Protein AF-A0A9D8PRF0-F1 (afdb_monomer)

Structure (mmCIF, N/CA/C/O backbone):
data_AF-A0A9D8PRF0-F1
#
_entry.id   AF-A0A9D8PRF0-F1
#
loop_
_atom_site.group_PDB
_atom_site.id
_atom_site.type_symbol
_atom_site.label_atom_id
_atom_site.label_alt_id
_atom_site.label_comp_id
_atom_site.label_asym_id
_atom_site.label_entity_id
_atom_site.label_seq_id
_atom_site.pdbx_PDB_ins_code
_atom_site.Cartn_x
_atom_site.Cartn_y
_atom_site.Cartn_z
_atom_site.occupancy
_atom_site.B_iso_or_equiv
_atom_site.auth_seq_id
_atom_site.auth_comp_id
_atom_site.auth_asym_id
_atom_site.auth_atom_id
_atom_site.pdbx_PDB_model_num
ATOM 1 N N . MET A 1 1 ? -24.324 3.625 -0.211 1.00 58.81 1 MET A N 1
ATOM 2 C CA . MET A 1 1 ? -23.043 3.186 0.397 1.00 58.81 1 MET A CA 1
ATOM 3 C C . MET A 1 1 ? -21.913 3.134 -0.635 1.00 58.81 1 MET A C 1
ATOM 5 O O . MET A 1 1 ? -20.938 3.852 -0.462 1.00 58.81 1 MET A O 1
ATOM 9 N N . TYR A 1 2 ? -22.073 2.400 -1.743 1.00 63.72 2 TYR A N 1
ATOM 10 C CA . TYR A 1 2 ? -21.040 2.206 -2.779 1.00 63.72 2 TYR A CA 1
ATOM 11 C C . TYR A 1 2 ? -20.473 3.488 -3.422 1.00 63.72 2 TYR A C 1
ATOM 13 O O . TYR A 1 2 ? -19.266 3.591 -3.602 1.00 63.72 2 TYR A O 1
ATOM 21 N N . LEU A 1 3 ? -21.301 4.510 -3.671 1.00 70.25 3 LEU A N 1
ATOM 22 C CA . LEU A 1 3 ? -20.860 5.793 -4.249 1.00 70.25 3 LEU A CA 1
ATOM 23 C C . LEU A 1 3 ? -19.836 6.560 -3.394 1.00 70.25 3 LEU A C 1
ATOM 25 O O . LEU A 1 3 ? -18.996 7.267 -3.942 1.00 70.25 3 LEU A O 1
ATOM 29 N N . LYS A 1 4 ? -19.894 6.446 -2.058 1.00 69.69 4 LYS A N 1
ATOM 30 C CA . LYS A 1 4 ? -18.910 7.101 -1.177 1.00 69.69 4 LYS A CA 1
ATOM 31 C C . LYS A 1 4 ? -17.570 6.381 -1.229 1.00 69.69 4 LYS A C 1
ATOM 33 O O . LYS A 1 4 ? -16.545 7.036 -1.328 1.00 69.69 4 LYS A O 1
ATOM 38 N N . VAL A 1 5 ? -17.608 5.051 -1.208 1.00 66.81 5 VAL A N 1
ATOM 39 C CA . VAL A 1 5 ? -16.416 4.206 -1.293 1.00 66.81 5 VAL A CA 1
ATOM 40 C C . VAL A 1 5 ? -15.714 4.439 -2.633 1.00 66.81 5 VAL A C 1
ATOM 42 O O . VAL A 1 5 ? -14.536 4.774 -2.655 1.00 66.81 5 VAL A O 1
ATOM 45 N N . PHE A 1 6 ? -16.461 4.426 -3.742 1.00 77.38 6 PHE A N 1
ATOM 46 C CA . PHE A 1 6 ? -15.923 4.663 -5.085 1.00 77.38 6 PHE A CA 1
ATOM 47 C C . PHE A 1 6 ? -15.131 5.976 -5.214 1.00 77.38 6 PHE A C 1
ATOM 49 O O . PHE A 1 6 ? -14.064 5.990 -5.822 1.00 77.38 6 PHE A O 1
ATOM 56 N N . LYS A 1 7 ? -15.589 7.068 -4.584 1.00 82.00 7 LYS A N 1
ATOM 57 C CA . LYS A 1 7 ? -14.879 8.361 -4.604 1.00 82.00 7 LYS A CA 1
ATOM 58 C C . LYS A 1 7 ? -13.468 8.290 -4.012 1.00 82.00 7 LYS A C 1
ATOM 60 O O . LYS A 1 7 ? -12.598 9.021 -4.473 1.00 82.00 7 LYS A O 1
ATOM 65 N N . TYR A 1 8 ? -13.229 7.425 -3.027 1.00 78.25 8 TYR A N 1
ATOM 66 C CA . TYR A 1 8 ? -11.904 7.262 -2.421 1.00 78.25 8 TYR A CA 1
ATOM 67 C C . TYR A 1 8 ? -10.949 6.428 -3.284 1.00 78.25 8 TYR A C 1
ATOM 69 O O . TYR A 1 8 ? -9.736 6.591 -3.169 1.00 78.25 8 TYR A O 1
ATOM 77 N N . HIS A 1 9 ? -11.486 5.589 -4.174 1.00 79.38 9 HIS A N 1
ATOM 78 C CA . HIS A 1 9 ? -10.707 4.724 -5.065 1.00 79.38 9 HIS A CA 1
ATOM 79 C C . HIS A 1 9 ? -10.525 5.289 -6.473 1.00 79.38 9 HIS A C 1
ATOM 81 O O . HIS A 1 9 ? -9.603 4.876 -7.169 1.00 79.38 9 HIS A O 1
ATOM 87 N N . LEU A 1 10 ? -11.360 6.240 -6.898 1.00 85.38 10 LEU A N 1
ATOM 88 C CA . LEU A 1 10 ? -11.237 6.885 -8.207 1.00 85.38 10 LEU A CA 1
ATOM 89 C C . LEU A 1 10 ? -9.810 7.403 -8.495 1.00 85.38 10 LEU A C 1
ATOM 91 O O . LEU A 1 10 ? -9.300 7.127 -9.576 1.00 85.38 10 LEU A O 1
ATOM 95 N N . PRO A 1 11 ? -9.113 8.066 -7.556 1.00 83.88 11 PRO A N 1
ATOM 96 C CA . PRO A 1 11 ? -7.737 8.507 -7.781 1.00 83.88 11 PRO A CA 1
ATOM 97 C C . PRO A 1 11 ? -6.757 7.347 -7.984 1.00 83.88 11 PRO A C 1
ATOM 99 O O . PRO A 1 11 ? -5.899 7.423 -8.855 1.00 83.88 11 PRO A O 1
ATOM 102 N N . ALA A 1 12 ? -6.916 6.251 -7.234 1.00 83.56 12 ALA A N 1
ATOM 103 C CA . ALA A 1 12 ? -6.113 5.043 -7.415 1.00 83.56 12 ALA A CA 1
ATOM 104 C C . ALA A 1 12 ? -6.321 4.434 -8.808 1.00 83.56 12 ALA A C 1
ATOM 106 O O . ALA A 1 12 ? -5.355 4.066 -9.466 1.00 83.56 12 ALA A O 1
ATOM 107 N N . LEU A 1 13 ? -7.568 4.390 -9.285 1.00 86.00 13 LEU A N 1
ATOM 108 C CA . LEU A 1 13 ? -7.891 3.936 -10.639 1.00 86.00 13 LEU A CA 1
ATOM 109 C C . LEU A 1 13 ? -7.289 4.851 -11.713 1.00 86.00 13 LEU A C 1
ATOM 111 O O . LEU A 1 13 ? -6.807 4.357 -12.727 1.00 86.00 13 LEU A O 1
ATOM 115 N N . ILE A 1 14 ? -7.280 6.168 -11.484 1.00 89.50 14 ILE A N 1
ATOM 116 C CA . ILE A 1 14 ? -6.639 7.135 -12.386 1.00 89.50 14 ILE A CA 1
ATOM 117 C C . ILE A 1 14 ? -5.127 6.901 -12.433 1.00 89.50 14 ILE A C 1
ATOM 119 O O . ILE A 1 14 ? -4.575 6.800 -13.524 1.00 89.50 14 ILE A O 1
ATOM 123 N N . ILE A 1 15 ? -4.463 6.767 -11.279 1.00 87.19 15 ILE A N 1
ATOM 124 C CA . ILE A 1 15 ? -3.023 6.470 -11.203 1.00 87.19 15 ILE A CA 1
ATOM 125 C C . ILE A 1 15 ? -2.721 5.169 -11.944 1.00 87.19 15 ILE A C 1
ATOM 127 O O . ILE A 1 15 ? -1.834 5.139 -12.792 1.00 87.19 15 ILE A O 1
ATOM 131 N N . LEU A 1 16 ? -3.497 4.118 -11.680 1.00 85.56 16 LEU A N 1
ATOM 132 C CA . LEU A 1 16 ? -3.340 2.823 -12.329 1.00 85.56 16 LEU A CA 1
ATOM 133 C C . LEU A 1 16 ? -3.499 2.931 -13.855 1.00 85.56 16 LEU A C 1
ATOM 135 O O . LEU A 1 16 ? -2.696 2.374 -14.599 1.00 85.56 16 LEU A O 1
ATOM 139 N N . GLY A 1 17 ? -4.498 3.685 -14.323 1.00 89.62 17 GLY A N 1
ATOM 140 C CA . GLY A 1 17 ? -4.714 3.949 -15.744 1.00 89.62 17 GLY A CA 1
ATOM 141 C C . GLY A 1 17 ? -3.558 4.718 -16.385 1.00 89.62 17 GLY A C 1
ATOM 142 O O . GLY A 1 17 ? -3.090 4.334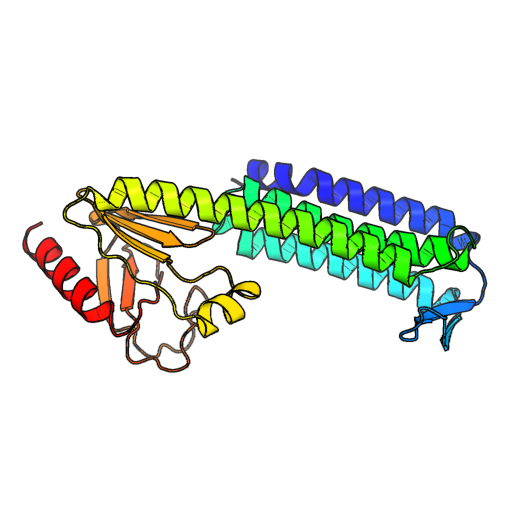 -17.452 1.00 89.62 17 GLY A O 1
ATOM 143 N N . ILE A 1 18 ? -3.049 5.760 -15.722 1.00 91.25 18 ILE A N 1
ATOM 144 C CA . ILE A 1 18 ? -1.893 6.538 -16.195 1.00 91.25 18 ILE A CA 1
ATOM 145 C C . ILE A 1 18 ? -0.652 5.649 -16.298 1.00 91.25 18 ILE A C 1
ATOM 147 O O . ILE A 1 18 ? 0.029 5.662 -17.318 1.00 91.25 18 ILE A O 1
ATOM 151 N N . VAL A 1 19 ? -0.371 4.850 -15.270 1.00 89.50 19 VAL A N 1
ATOM 152 C CA . VAL A 1 19 ? 0.784 3.944 -15.231 1.00 89.50 19 VAL A CA 1
ATOM 153 C C . VAL A 1 19 ? 0.688 2.876 -16.325 1.00 89.50 19 VAL A C 1
ATOM 155 O O . VAL A 1 19 ? 1.672 2.622 -17.022 1.00 89.50 19 VAL A O 1
ATOM 158 N N . ALA A 1 20 ? -0.502 2.309 -16.544 1.00 88.25 20 ALA A N 1
ATOM 159 C CA . ALA A 1 20 ? -0.746 1.365 -17.632 1.00 88.25 20 ALA A CA 1
ATOM 160 C C . ALA A 1 20 ? -0.532 2.007 -19.013 1.00 88.25 20 ALA A C 1
ATOM 162 O O . ALA A 1 20 ? 0.111 1.406 -19.873 1.00 88.25 20 ALA A O 1
ATOM 163 N N . LEU A 1 21 ? -1.009 3.241 -19.218 1.00 92.25 21 LEU A N 1
ATOM 164 C CA . LEU A 1 21 ? -0.778 3.992 -20.454 1.00 92.25 21 LEU A CA 1
ATOM 165 C C . LEU A 1 21 ? 0.711 4.276 -20.674 1.00 92.25 21 LEU A C 1
ATOM 167 O O . LEU A 1 21 ? 1.208 4.054 -21.773 1.00 92.25 21 LEU A O 1
ATOM 171 N N . ILE A 1 22 ? 1.439 4.708 -19.639 1.00 92.38 22 ILE A N 1
ATOM 172 C CA . ILE A 1 22 ? 2.894 4.914 -19.716 1.00 92.38 22 ILE A CA 1
ATOM 173 C C . ILE A 1 22 ? 3.590 3.611 -20.110 1.00 92.38 22 ILE A C 1
ATOM 175 O O . ILE A 1 22 ? 4.417 3.624 -21.014 1.00 92.38 22 ILE A O 1
ATOM 179 N N . GLY A 1 23 ? 3.226 2.486 -19.489 1.00 88.94 23 GLY A N 1
ATOM 180 C CA . GLY A 1 23 ? 3.753 1.172 -19.857 1.00 88.94 23 GLY A CA 1
ATOM 181 C C . GLY A 1 23 ? 3.489 0.820 -21.316 1.00 88.94 23 GLY A C 1
ATOM 182 O O . GLY A 1 23 ? 4.415 0.443 -22.023 1.00 88.94 23 GLY A O 1
ATOM 183 N N . TYR A 1 24 ? 2.254 1.007 -21.782 1.00 90.81 24 TYR A N 1
ATOM 184 C CA . TYR A 1 24 ? 1.871 0.752 -23.170 1.00 90.81 24 TYR A CA 1
ATOM 185 C C . TYR A 1 24 ? 2.695 1.581 -24.168 1.00 90.81 24 TYR A C 1
ATOM 187 O O . TYR A 1 24 ? 3.204 1.031 -25.141 1.00 90.81 24 TYR A O 1
ATOM 195 N N . TYR A 1 25 ? 2.875 2.881 -23.913 1.00 94.12 25 TYR A N 1
ATOM 196 C CA . TYR A 1 25 ? 3.656 3.760 -24.789 1.00 94.12 25 TYR A CA 1
ATOM 197 C C . TYR A 1 25 ? 5.167 3.536 -24.688 1.00 94.12 25 TYR A C 1
ATOM 199 O O . TYR A 1 25 ? 5.864 3.665 -25.688 1.00 94.12 25 TYR A O 1
ATOM 207 N N . ALA A 1 26 ? 5.686 3.201 -23.507 1.00 92.75 26 ALA A N 1
ATOM 208 C CA . ALA A 1 26 ? 7.112 2.967 -23.301 1.00 92.75 26 ALA A CA 1
ATOM 209 C C . ALA A 1 26 ? 7.567 1.592 -23.809 1.00 92.75 26 ALA A C 1
ATOM 211 O O . ALA A 1 26 ? 8.725 1.441 -24.188 1.00 92.75 26 ALA A O 1
ATOM 212 N N . TYR A 1 27 ? 6.674 0.597 -23.840 1.00 91.69 27 TYR A N 1
ATOM 213 C CA . TYR A 1 27 ? 7.010 -0.792 -24.156 1.00 91.69 27 TYR A CA 1
ATOM 214 C C . TYR A 1 27 ? 7.800 -0.983 -25.467 1.00 91.69 27 TYR A C 1
ATOM 216 O O . TYR A 1 27 ? 8.811 -1.687 -25.430 1.00 91.69 27 TYR A O 1
ATOM 224 N N . PRO A 1 28 ? 7.445 -0.344 -26.603 1.00 93.81 28 PRO A N 1
ATOM 225 C CA . PRO A 1 28 ? 8.207 -0.479 -27.849 1.00 93.81 28 PRO A CA 1
ATOM 226 C C . PRO A 1 28 ? 9.636 0.073 -27.769 1.00 93.81 28 PRO A C 1
ATOM 228 O O . PRO A 1 28 ? 10.494 -0.340 -28.547 1.00 93.81 28 PRO A O 1
ATOM 231 N N . HIS A 1 29 ? 9.886 1.002 -26.845 1.00 95.19 29 HIS A N 1
ATOM 232 C CA . HIS A 1 29 ? 11.180 1.652 -26.645 1.00 95.19 29 HIS A CA 1
ATOM 233 C C . HIS A 1 29 ? 12.070 0.914 -25.641 1.00 95.19 29 HIS A C 1
ATOM 235 O O . HIS A 1 29 ? 13.235 1.275 -25.488 1.00 95.19 29 HIS A O 1
ATOM 241 N N . LEU A 1 30 ? 11.546 -0.109 -24.957 1.00 93.25 30 LEU A N 1
ATOM 242 C CA . LEU A 1 30 ? 12.340 -0.910 -24.035 1.00 93.25 30 LEU A CA 1
ATOM 243 C C . LEU A 1 30 ? 13.370 -1.765 -24.795 1.00 93.25 30 LEU A C 1
ATOM 245 O O . LEU A 1 30 ? 13.060 -2.299 -25.874 1.00 93.25 30 LEU A O 1
ATOM 249 N N . PRO A 1 31 ? 14.577 -1.937 -24.221 1.00 94.75 31 PRO A N 1
ATOM 250 C CA . PRO A 1 31 ? 15.587 -2.830 -24.774 1.00 94.75 31 PRO A CA 1
ATOM 251 C C . PRO A 1 31 ? 15.067 -4.271 -24.835 1.00 94.75 31 PRO A C 1
ATOM 253 O O . PRO A 1 31 ? 14.183 -4.662 -24.071 1.00 94.75 31 PRO A O 1
ATOM 256 N N . ASP A 1 32 ? 15.629 -5.076 -25.740 1.00 95.38 32 ASP A N 1
ATOM 257 C CA . ASP A 1 32 ? 15.227 -6.482 -25.910 1.00 95.38 32 ASP A CA 1
ATOM 258 C C . ASP A 1 32 ? 15.450 -7.315 -24.645 1.00 95.38 32 ASP A C 1
ATOM 260 O O . ASP A 1 32 ? 14.680 -8.238 -24.381 1.00 95.38 32 ASP A O 1
ATOM 264 N N . LEU A 1 33 ? 16.450 -6.950 -23.841 1.00 94.88 33 LEU A N 1
ATOM 265 C CA . LEU A 1 33 ? 16.723 -7.530 -22.532 1.00 94.88 33 LEU A CA 1
ATOM 266 C C . LEU A 1 33 ? 16.382 -6.527 -21.434 1.00 94.88 33 LEU A C 1
ATOM 268 O O . LEU A 1 33 ? 16.918 -5.420 -21.399 1.00 94.88 33 LEU A O 1
ATOM 272 N N . ILE A 1 34 ? 15.517 -6.941 -20.513 1.00 92.75 34 ILE A N 1
ATOM 273 C CA . ILE A 1 34 ? 15.072 -6.136 -19.377 1.00 92.75 34 ILE A CA 1
ATOM 274 C C . ILE A 1 34 ? 15.591 -6.786 -18.086 1.00 92.75 34 ILE A C 1
ATOM 276 O O . ILE A 1 34 ? 15.401 -7.992 -17.910 1.00 92.75 34 ILE A O 1
ATOM 280 N N . PRO A 1 35 ? 16.216 -6.020 -17.173 1.00 91.50 35 PRO A N 1
ATOM 281 C CA . PRO A 1 35 ? 16.517 -6.460 -15.814 1.00 91.50 35 PRO A CA 1
ATOM 282 C C . PRO A 1 35 ? 15.290 -7.034 -15.100 1.00 91.50 35 PRO A C 1
ATOM 284 O O . PRO A 1 35 ? 14.250 -6.380 -15.015 1.00 91.50 35 PRO A O 1
ATOM 287 N N . THR A 1 36 ? 15.413 -8.237 -14.549 1.00 89.12 36 THR A N 1
ATOM 288 C CA . THR A 1 36 ? 14.331 -8.900 -13.796 1.00 89.12 36 THR A CA 1
ATOM 289 C C . THR A 1 36 ? 14.671 -9.155 -12.340 1.00 89.12 36 THR A C 1
ATOM 291 O O . THR A 1 36 ? 13.779 -9.429 -11.540 1.00 89.12 36 THR A O 1
ATOM 294 N N . HIS A 1 37 ? 15.948 -9.058 -11.991 1.00 88.75 37 HIS A N 1
ATOM 295 C CA . HIS A 1 37 ? 16.436 -9.138 -10.627 1.00 88.75 37 HIS A CA 1
ATOM 296 C C . HIS A 1 37 ? 17.593 -8.151 -10.450 1.00 88.75 37 HIS A C 1
ATOM 298 O O . HIS A 1 37 ? 18.303 -7.832 -11.407 1.00 88.75 37 HIS A O 1
ATOM 304 N N . PHE A 1 38 ? 17.725 -7.643 -9.228 1.00 88.44 38 PHE A N 1
ATOM 305 C CA . PHE A 1 38 ? 18.760 -6.701 -8.832 1.00 88.44 38 PHE A CA 1
ATOM 306 C C . PHE A 1 38 ? 19.422 -7.217 -7.557 1.00 88.44 38 PHE A C 1
ATOM 308 O O . PHE A 1 38 ? 18.737 -7.704 -6.654 1.00 88.44 38 PHE A O 1
ATOM 315 N N . ASP A 1 39 ? 20.741 -7.089 -7.474 1.00 89.19 39 ASP A N 1
ATOM 316 C CA . ASP A 1 39 ? 21.495 -7.411 -6.269 1.00 89.19 39 ASP A CA 1
ATOM 317 C C . ASP A 1 39 ? 21.247 -6.377 -5.144 1.00 89.19 39 ASP A C 1
ATOM 319 O O . ASP A 1 39 ? 20.545 -5.373 -5.303 1.00 89.19 39 ASP A O 1
ATOM 323 N N . ILE A 1 40 ? 21.850 -6.602 -3.974 1.00 86.19 40 ILE A N 1
ATOM 324 C CA . ILE A 1 40 ? 21.748 -5.679 -2.828 1.00 86.19 40 ILE A CA 1
ATOM 325 C C . ILE A 1 40 ? 22.397 -4.306 -3.074 1.00 86.19 40 ILE A C 1
ATOM 327 O O . ILE A 1 40 ? 22.129 -3.369 -2.323 1.00 86.19 40 ILE A O 1
ATOM 331 N N . ALA A 1 41 ? 23.262 -4.188 -4.083 1.00 86.88 41 ALA A N 1
ATOM 332 C CA . ALA A 1 41 ? 23.890 -2.939 -4.499 1.00 86.88 41 ALA A CA 1
ATOM 333 C C . ALA A 1 41 ? 23.062 -2.204 -5.571 1.00 86.88 41 ALA A C 1
ATOM 335 O O . ALA A 1 41 ? 23.337 -1.042 -5.868 1.00 86.88 41 ALA A O 1
ATOM 336 N N . GLY A 1 42 ? 22.007 -2.837 -6.091 1.00 83.81 42 GLY A N 1
ATOM 337 C CA . GLY A 1 42 ? 21.079 -2.273 -7.064 1.00 83.81 42 GLY A CA 1
ATOM 338 C C . GLY A 1 42 ? 21.535 -2.451 -8.500 1.00 83.81 42 GLY A C 1
ATOM 339 O O . GLY A 1 42 ? 20.995 -1.785 -9.383 1.00 83.81 42 GLY A O 1
ATOM 340 N N . ASN A 1 43 ? 22.502 -3.336 -8.734 1.00 89.50 43 ASN A N 1
ATOM 341 C CA . ASN A 1 43 ? 22.927 -3.709 -10.072 1.00 89.50 43 ASN A CA 1
ATOM 342 C C . ASN A 1 43 ? 22.041 -4.846 -10.590 1.00 89.50 43 ASN A C 1
ATOM 344 O O . ASN A 1 43 ? 21.727 -5.767 -9.831 1.00 89.50 43 ASN A O 1
ATOM 348 N N . PRO A 1 44 ? 21.662 -4.834 -11.874 1.00 92.06 44 PRO A N 1
ATOM 349 C CA . PRO A 1 44 ? 21.020 -5.978 -12.498 1.00 92.06 44 PRO A CA 1
ATOM 350 C C . PRO A 1 44 ? 21.953 -7.193 -12.501 1.00 92.06 44 PRO A C 1
ATOM 352 O O . PRO A 1 44 ? 23.061 -7.120 -13.033 1.00 92.06 44 PRO A O 1
ATOM 355 N N . ASP A 1 45 ? 21.489 -8.320 -11.971 1.00 94.12 45 ASP A N 1
ATOM 356 C CA . ASP A 1 45 ? 22.212 -9.600 -12.006 1.00 94.12 45 ASP A CA 1
ATOM 357 C C . ASP A 1 45 ? 21.484 -10.670 -12.845 1.00 94.12 45 ASP A C 1
ATOM 359 O O . ASP A 1 45 ? 22.082 -11.684 -13.199 1.00 94.12 45 ASP A O 1
ATOM 363 N N . HIS A 1 46 ? 20.223 -10.424 -13.230 1.00 94.25 46 HIS A N 1
ATOM 364 C CA . HIS A 1 46 ? 19.455 -11.254 -14.160 1.00 94.25 46 HIS A CA 1
ATOM 365 C C . HIS A 1 46 ? 18.637 -10.401 -15.130 1.00 94.25 46 HIS A C 1
ATOM 367 O O . HIS A 1 46 ? 18.074 -9.366 -14.764 1.00 94.25 46 HIS A O 1
ATOM 373 N N . TYR A 1 47 ? 18.519 -10.895 -16.362 1.00 94.75 47 TYR A N 1
ATOM 374 C CA . TYR A 1 47 ? 17.787 -10.263 -17.454 1.00 94.75 47 TYR A CA 1
ATOM 375 C C . TYR A 1 47 ? 16.820 -11.262 -18.083 1.00 94.75 47 TYR A C 1
ATOM 377 O O . TYR A 1 47 ? 17.085 -12.463 -18.110 1.00 94.75 47 TYR A O 1
ATOM 385 N N . SER A 1 48 ? 15.716 -10.762 -18.627 1.00 93.50 48 SER A N 1
ATOM 386 C CA . SER A 1 48 ? 14.770 -11.548 -19.418 1.00 93.50 48 SER A CA 1
ATOM 387 C C . SER A 1 48 ? 14.419 -10.833 -20.714 1.00 93.50 48 SER A C 1
ATOM 389 O O . SER A 1 48 ? 14.480 -9.607 -20.804 1.00 93.50 48 SER A O 1
ATOM 391 N N . GLU A 1 49 ? 14.004 -11.603 -21.715 1.00 94.12 49 GLU A N 1
ATOM 392 C CA . GLU A 1 49 ? 13.532 -11.054 -22.982 1.00 94.12 49 GLU A CA 1
ATOM 393 C C . GLU A 1 49 ? 12.236 -10.254 -22.798 1.00 94.12 49 GLU A C 1
ATOM 395 O O . GLU A 1 49 ? 11.272 -10.725 -22.177 1.00 94.12 49 GLU A O 1
ATOM 400 N N . LYS A 1 50 ? 12.172 -9.061 -23.402 1.00 90.19 50 LYS A N 1
ATOM 401 C CA . LYS A 1 50 ? 11.013 -8.163 -23.301 1.00 90.19 50 LYS A CA 1
ATOM 402 C C . LYS A 1 50 ? 9.720 -8.795 -23.800 1.00 90.19 50 LYS A C 1
ATOM 404 O O . LYS A 1 50 ? 8.657 -8.465 -23.280 1.00 90.19 50 LYS A O 1
ATOM 409 N N . GLY A 1 51 ? 9.803 -9.685 -24.792 1.00 87.88 51 GLY A N 1
ATOM 410 C CA . GLY A 1 51 ? 8.647 -10.358 -25.391 1.00 87.88 51 GLY A CA 1
ATOM 411 C C . GLY A 1 51 ? 7.978 -11.359 -24.448 1.00 87.88 51 GLY A C 1
ATOM 412 O O . GLY A 1 51 ? 6.761 -11.515 -24.485 1.00 87.88 51 GLY A O 1
ATOM 413 N N . THR A 1 52 ? 8.758 -11.977 -23.561 1.00 83.50 52 THR A N 1
ATOM 414 C CA . THR A 1 52 ? 8.278 -13.008 -22.632 1.00 83.50 52 THR A CA 1
ATOM 415 C C . THR A 1 52 ? 7.944 -12.409 -21.272 1.00 83.50 52 THR A C 1
ATOM 417 O O . THR A 1 52 ? 6.870 -12.649 -20.721 1.00 83.50 52 THR A O 1
ATOM 420 N N . PHE A 1 53 ? 8.850 -11.596 -20.725 1.00 81.25 53 PHE A N 1
ATOM 421 C CA . PHE A 1 53 ? 8.720 -11.093 -19.362 1.00 81.25 53 PHE A CA 1
ATOM 422 C C . PHE A 1 53 ? 7.900 -9.807 -19.275 1.00 81.25 53 PHE A C 1
ATOM 424 O O . PHE A 1 53 ? 7.087 -9.680 -18.367 1.00 81.25 53 PHE A O 1
ATOM 431 N N . GLY A 1 54 ? 8.060 -8.872 -20.215 1.00 79.31 54 GLY A N 1
ATOM 432 C CA . GLY A 1 54 ? 7.435 -7.548 -20.131 1.00 79.31 54 GLY A CA 1
ATOM 433 C C . GLY A 1 54 ? 5.905 -7.603 -20.018 1.00 79.31 54 GLY A C 1
ATOM 434 O O . GLY A 1 54 ? 5.365 -7.170 -18.999 1.00 79.31 54 GLY A O 1
ATOM 435 N N . PRO A 1 55 ? 5.182 -8.179 -20.999 1.00 80.94 55 PRO A N 1
ATOM 436 C CA . PRO A 1 55 ? 3.725 -8.260 -20.960 1.00 80.94 55 PRO A CA 1
ATOM 437 C C . PRO A 1 55 ? 3.216 -9.030 -19.741 1.00 80.94 55 PRO A C 1
ATOM 439 O O . PRO A 1 55 ? 2.275 -8.590 -19.086 1.00 80.94 55 PRO A O 1
ATOM 442 N N . LEU A 1 56 ? 3.860 -10.152 -19.403 1.00 82.75 56 LEU A N 1
ATOM 443 C CA . LEU A 1 56 ? 3.455 -10.982 -18.273 1.00 82.75 56 LEU A CA 1
ATOM 444 C C . LEU A 1 56 ? 3.646 -10.247 -16.942 1.00 82.75 56 LEU A C 1
ATOM 446 O O . LEU A 1 56 ? 2.735 -10.233 -16.119 1.00 82.75 56 LEU A O 1
ATOM 450 N N . PHE A 1 57 ? 4.794 -9.599 -16.746 1.00 82.12 57 PHE A N 1
ATOM 451 C CA . PHE A 1 57 ? 5.089 -8.814 -15.552 1.00 82.12 57 PHE A CA 1
ATOM 452 C C . PHE A 1 57 ? 4.099 -7.662 -15.388 1.00 82.12 57 PHE A C 1
ATOM 454 O O . PHE A 1 57 ? 3.506 -7.520 -14.319 1.00 82.12 57 PHE A O 1
ATOM 461 N N . PHE A 1 58 ? 3.848 -6.886 -16.447 1.00 80.00 58 PHE A N 1
ATOM 462 C CA . PHE A 1 58 ? 2.904 -5.771 -16.391 1.00 80.00 58 PHE A CA 1
ATOM 463 C C . PHE A 1 58 ? 1.473 -6.233 -16.106 1.00 80.00 58 PHE A C 1
ATOM 465 O O . PHE A 1 58 ? 0.786 -5.615 -15.292 1.00 80.00 58 PHE A O 1
ATOM 472 N N . VAL A 1 59 ? 1.036 -7.346 -16.701 1.00 83.81 59 VAL A N 1
ATOM 473 C CA . VAL A 1 59 ? -0.290 -7.928 -16.445 1.00 83.81 59 VAL A CA 1
ATOM 474 C C . VAL A 1 59 ? -0.403 -8.454 -15.016 1.00 83.81 59 VAL A C 1
ATOM 476 O O . VAL A 1 59 ? -1.388 -8.154 -14.344 1.00 83.81 59 VAL A O 1
ATOM 479 N N . ILE A 1 60 ? 0.589 -9.204 -14.525 1.00 84.38 60 ILE A N 1
ATOM 480 C CA . ILE A 1 60 ? 0.595 -9.732 -13.152 1.00 84.38 60 ILE A CA 1
ATOM 481 C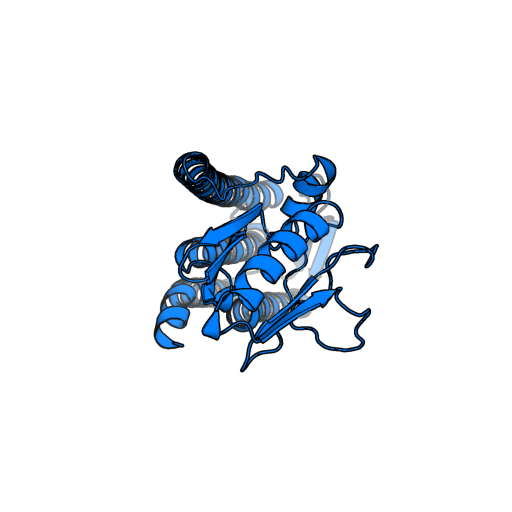 C . ILE A 1 60 ? 0.583 -8.585 -12.150 1.00 84.38 60 ILE A C 1
ATOM 483 O O . ILE A 1 60 ? -0.208 -8.600 -11.208 1.00 84.38 60 ILE A O 1
ATOM 487 N N . LEU A 1 61 ? 1.429 -7.579 -12.363 1.00 82.19 61 LEU A N 1
ATOM 488 C CA . LEU A 1 61 ? 1.524 -6.435 -11.476 1.00 82.19 61 LEU A CA 1
ATOM 489 C C . LEU A 1 61 ? 0.191 -5.676 -11.464 1.00 82.19 61 LEU A C 1
ATOM 491 O O . LEU A 1 61 ? -0.370 -5.467 -10.392 1.00 82.19 61 LEU A O 1
ATOM 495 N N . PHE A 1 62 ? -0.391 -5.370 -12.629 1.00 82.19 62 PHE A N 1
ATOM 496 C CA . PHE A 1 62 ? -1.713 -4.738 -12.746 1.00 82.19 62 PHE A CA 1
ATOM 497 C C . PHE A 1 62 ? -2.840 -5.565 -12.104 1.00 82.19 62 PHE A C 1
ATOM 499 O O . PHE A 1 62 ? -3.698 -5.022 -11.405 1.00 82.19 62 PHE A O 1
ATOM 506 N N . ALA A 1 63 ? -2.840 -6.886 -12.281 1.00 84.25 63 ALA A N 1
ATOM 507 C CA . ALA A 1 63 ? -3.802 -7.770 -11.630 1.00 84.25 63 ALA A CA 1
ATOM 508 C C . ALA A 1 63 ? -3.641 -7.743 -10.103 1.00 84.25 63 ALA A C 1
ATOM 510 O O . ALA A 1 63 ? -4.633 -7.679 -9.377 1.00 84.25 63 ALA A O 1
ATOM 511 N N . PHE A 1 64 ? -2.402 -7.726 -9.610 1.00 82.50 64 PHE A N 1
ATOM 512 C CA . PHE A 1 64 ? -2.100 -7.593 -8.189 1.00 82.50 64 PHE A CA 1
ATOM 513 C C . PHE A 1 64 ? -2.574 -6.244 -7.625 1.00 82.50 64 PHE A C 1
ATOM 515 O O . PHE A 1 64 ? -3.173 -6.197 -6.550 1.00 82.50 64 PHE A O 1
ATOM 522 N N . PHE A 1 65 ? -2.414 -5.156 -8.379 1.00 80.25 65 PHE A N 1
ATOM 523 C CA . PHE A 1 65 ? -2.962 -3.842 -8.038 1.00 80.25 65 PHE A CA 1
ATOM 524 C C . PHE A 1 65 ? -4.488 -3.849 -7.906 1.00 80.25 65 PHE A C 1
ATOM 526 O O . PHE A 1 65 ? -5.034 -3.329 -6.926 1.00 80.25 65 PHE A O 1
ATOM 533 N N . LEU A 1 66 ? -5.184 -4.437 -8.883 1.00 82.50 66 LEU A N 1
ATOM 534 C CA . LEU A 1 66 ? -6.637 -4.582 -8.840 1.00 82.50 66 LEU A CA 1
ATOM 535 C C . LEU A 1 66 ? -7.073 -5.478 -7.682 1.00 82.50 66 LEU A C 1
ATOM 537 O O . LEU A 1 66 ? -8.069 -5.179 -7.026 1.00 82.50 66 LEU A O 1
ATOM 541 N N . PHE A 1 67 ? -6.315 -6.536 -7.396 1.00 83.56 67 PHE A N 1
ATOM 542 C CA . PHE A 1 67 ? -6.562 -7.413 -6.261 1.00 83.56 67 PHE A CA 1
ATOM 543 C C . PHE A 1 67 ? -6.454 -6.663 -4.931 1.00 83.56 67 PHE A C 1
ATOM 545 O O . PHE A 1 67 ? -7.372 -6.767 -4.123 1.00 83.56 67 PHE A O 1
ATOM 552 N N . ILE A 1 68 ? -5.404 -5.863 -4.710 1.00 78.00 68 ILE A N 1
ATOM 553 C CA . ILE A 1 68 ? -5.269 -5.039 -3.495 1.00 78.00 68 ILE A CA 1
ATOM 554 C C . ILE A 1 68 ? -6.447 -4.069 -3.375 1.00 78.00 68 ILE A C 1
ATOM 556 O O . ILE A 1 68 ? -7.035 -3.947 -2.301 1.00 78.00 68 ILE A O 1
ATOM 560 N N . LEU A 1 69 ? -6.826 -3.410 -4.473 1.00 78.00 69 LEU A N 1
ATOM 561 C CA . LEU A 1 69 ? -7.949 -2.475 -4.482 1.00 78.00 69 LEU A CA 1
ATOM 562 C C . LEU A 1 69 ? -9.274 -3.171 -4.144 1.00 78.00 69 LEU A C 1
ATOM 564 O O . LEU A 1 69 ? -10.054 -2.665 -3.339 1.00 78.00 69 LEU A O 1
ATOM 568 N N . ALA A 1 70 ? -9.525 -4.339 -4.737 1.00 77.19 70 ALA A N 1
ATOM 569 C CA . ALA A 1 70 ? -10.701 -5.151 -4.455 1.00 77.19 70 ALA A CA 1
ATOM 570 C C . ALA A 1 70 ? -10.692 -5.648 -3.004 1.00 77.19 70 ALA A C 1
ATOM 572 O O . ALA A 1 70 ? -11.705 -5.566 -2.313 1.00 77.19 70 ALA A O 1
ATOM 573 N N . PHE A 1 71 ? -9.548 -6.117 -2.514 1.00 73.69 71 PHE A N 1
ATOM 574 C CA . PHE A 1 71 ? -9.395 -6.568 -1.138 1.00 73.69 71 PHE A CA 1
ATOM 575 C C . PHE A 1 71 ? -9.708 -5.441 -0.147 1.00 73.69 71 PHE A C 1
ATOM 577 O O . PHE A 1 71 ? -10.477 -5.643 0.792 1.00 73.69 71 PHE A O 1
ATOM 584 N N . ASP A 1 72 ? -9.209 -4.231 -0.391 1.00 70.69 72 ASP A N 1
ATOM 585 C CA . ASP A 1 72 ? -9.530 -3.072 0.440 1.00 70.69 72 ASP A CA 1
ATOM 586 C C . ASP A 1 72 ? -11.028 -2.716 0.384 1.00 70.69 72 ASP A C 1
ATOM 588 O O . ASP A 1 72 ? -11.686 -2.589 1.423 1.00 70.69 72 ASP A O 1
ATOM 592 N N . LEU A 1 73 ? -11.604 -2.684 -0.824 1.00 70.19 73 LEU A N 1
ATOM 593 C CA . LEU A 1 73 ? -13.030 -2.450 -1.064 1.00 70.19 73 LEU A CA 1
ATOM 594 C C . LEU A 1 73 ? -13.931 -3.430 -0.306 1.00 70.19 73 LEU A C 1
ATOM 596 O O . LEU A 1 73 ? -14.946 -3.019 0.263 1.00 70.19 73 LEU A O 1
ATOM 600 N N . PHE A 1 74 ? -13.598 -4.719 -0.302 1.00 67.44 74 PHE A N 1
ATOM 601 C CA . PHE A 1 74 ? -14.447 -5.748 0.296 1.00 67.44 74 PHE A CA 1
ATOM 602 C C . PHE A 1 74 ? -14.217 -5.926 1.798 1.00 67.44 74 PHE A C 1
ATOM 604 O O . PHE A 1 74 ? -15.182 -6.211 2.514 1.00 67.44 74 PHE A O 1
ATOM 611 N N . TYR A 1 75 ? -12.990 -5.724 2.286 1.00 63.53 75 TYR A N 1
ATOM 612 C CA . TYR A 1 75 ? -12.617 -6.058 3.662 1.00 63.53 75 TYR A CA 1
ATOM 613 C C . TYR A 1 75 ? -12.345 -4.832 4.538 1.00 63.53 75 TYR A C 1
ATOM 615 O O . TYR A 1 75 ? -12.929 -4.715 5.615 1.00 63.53 75 TYR A O 1
ATOM 623 N N . PHE A 1 76 ? -11.504 -3.895 4.102 1.00 58.41 76 PHE A N 1
ATOM 624 C CA . PHE A 1 76 ? -11.082 -2.764 4.937 1.00 58.41 76 PHE A CA 1
ATOM 625 C C . PHE A 1 76 ? -12.101 -1.619 4.960 1.00 58.41 76 PHE A C 1
ATOM 627 O O . PHE A 1 76 ? -12.350 -1.078 6.040 1.00 58.41 76 PHE A O 1
ATOM 634 N N . SER A 1 77 ? -12.757 -1.317 3.828 1.00 57.16 77 SER A N 1
ATOM 635 C CA . SER A 1 77 ? -13.755 -0.232 3.641 1.00 57.16 77 SER A CA 1
ATOM 636 C C . SER A 1 77 ? -14.901 -0.195 4.640 1.00 57.16 77 SER A C 1
ATOM 638 O O . SER A 1 77 ? -15.512 0.851 4.865 1.00 57.16 77 SER A O 1
ATOM 640 N N . ARG A 1 78 ? -15.161 -1.325 5.291 1.00 58.91 78 ARG A N 1
ATOM 641 C CA . ARG A 1 78 ? -16.227 -1.478 6.280 1.00 58.91 78 ARG A CA 1
ATOM 642 C C . ARG A 1 78 ? -15.773 -1.235 7.716 1.00 58.91 78 ARG A C 1
ATOM 644 O O . ARG A 1 78 ? -16.629 -1.121 8.585 1.00 58.91 78 ARG A O 1
ATOM 651 N N . MET A 1 79 ? -14.465 -1.189 7.968 1.00 52.16 79 MET A N 1
ATOM 652 C CA . MET A 1 79 ? -13.897 -1.196 9.319 1.00 52.16 79 MET A CA 1
ATOM 653 C C . MET A 1 79 ? -13.228 0.118 9.719 1.00 52.16 79 MET A C 1
ATOM 655 O O . MET A 1 79 ? -13.204 0.423 10.905 1.00 52.16 79 MET A O 1
ATOM 659 N N . VAL A 1 80 ? -12.698 0.896 8.771 1.00 59.78 80 VAL A N 1
ATOM 660 C CA . VAL A 1 80 ? -11.879 2.082 9.080 1.00 59.78 80 VAL A CA 1
ATOM 661 C C . VAL A 1 80 ? -12.542 3.368 8.595 1.00 59.78 80 VAL A C 1
ATOM 663 O O . VAL A 1 80 ? -13.208 3.392 7.560 1.00 59.78 80 VAL A O 1
ATOM 666 N N . GLU A 1 81 ? -12.352 4.459 9.341 1.00 66.00 81 GLU A N 1
ATOM 667 C CA . GLU A 1 81 ? -12.798 5.794 8.939 1.00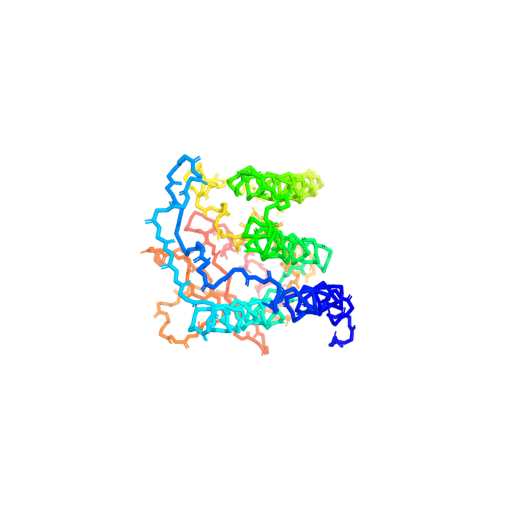 66.00 81 GLU A CA 1
ATOM 668 C C . GLU A 1 81 ? -12.244 6.140 7.541 1.00 66.00 81 GLU A C 1
ATOM 670 O O . GLU A 1 81 ? -11.039 6.040 7.289 1.00 66.00 81 GLU A O 1
ATOM 675 N N . GLY A 1 82 ? -13.117 6.567 6.619 1.00 68.69 82 GLY A N 1
ATOM 676 C CA . GLY A 1 82 ? -12.800 6.642 5.184 1.00 68.69 82 GLY A CA 1
ATOM 677 C C . GLY A 1 82 ? -11.575 7.491 4.812 1.00 68.69 82 GLY A C 1
ATOM 678 O O . GLY A 1 82 ? -10.973 7.262 3.769 1.00 68.69 82 GLY A O 1
ATOM 679 N N . LYS A 1 83 ? -11.154 8.437 5.664 1.00 70.94 83 LYS A N 1
ATOM 680 C CA . LYS A 1 83 ? -9.955 9.265 5.434 1.00 70.94 83 LYS A CA 1
ATOM 681 C C . LYS A 1 83 ? -8.645 8.496 5.609 1.00 70.94 83 LYS A C 1
ATOM 683 O O . LYS A 1 83 ? -7.743 8.666 4.795 1.00 70.94 83 LYS A O 1
ATOM 688 N N . ILE A 1 84 ? -8.530 7.675 6.656 1.00 70.00 84 ILE A N 1
ATOM 689 C CA . ILE A 1 84 ? -7.296 6.918 6.927 1.00 70.00 84 ILE A CA 1
ATOM 690 C C . ILE A 1 84 ? -7.084 5.898 5.815 1.00 70.00 84 ILE A C 1
ATOM 692 O O . ILE A 1 84 ? -5.996 5.785 5.268 1.00 70.00 84 ILE A O 1
ATOM 696 N N . MET A 1 85 ? -8.157 5.230 5.418 1.00 68.88 85 MET A N 1
ATOM 697 C CA . MET A 1 85 ? -8.114 4.237 4.359 1.00 68.88 85 MET A CA 1
ATOM 698 C C . MET A 1 85 ? -7.869 4.832 2.981 1.00 68.88 85 MET A C 1
ATOM 700 O O . MET A 1 85 ? -7.103 4.265 2.212 1.00 68.88 85 MET A O 1
ATOM 704 N N . ALA A 1 86 ? -8.444 6.002 2.683 1.00 74.50 86 ALA A N 1
ATOM 705 C CA . ALA A 1 86 ? -8.054 6.742 1.492 1.00 74.50 86 ALA A CA 1
ATOM 706 C C . ALA A 1 86 ? -6.538 6.977 1.497 1.00 74.50 86 ALA A C 1
ATOM 708 O O . ALA A 1 86 ? -5.867 6.617 0.541 1.00 74.50 86 ALA A O 1
ATOM 709 N N . ALA A 1 87 ? -5.968 7.473 2.593 1.00 75.38 87 ALA A N 1
ATOM 710 C CA . ALA A 1 87 ? -4.534 7.722 2.662 1.00 75.38 87 ALA A CA 1
ATOM 711 C C . ALA A 1 87 ? -3.681 6.438 2.554 1.00 75.38 87 ALA A C 1
ATOM 713 O O . ALA A 1 87 ? -2.683 6.435 1.837 1.00 75.38 87 ALA A O 1
ATOM 714 N N . THR A 1 88 ? -4.087 5.334 3.189 1.00 73.19 88 THR A N 1
ATOM 715 C CA . THR A 1 88 ? -3.427 4.020 3.068 1.00 73.19 88 THR A CA 1
ATOM 716 C C . THR A 1 88 ? -3.462 3.495 1.634 1.00 73.19 88 THR A C 1
ATOM 718 O O . THR A 1 88 ? -2.430 3.078 1.111 1.00 73.19 88 THR A O 1
ATOM 721 N N . ASN A 1 89 ? -4.621 3.560 0.974 1.00 75.44 89 ASN A N 1
ATOM 722 C CA . ASN A 1 89 ? -4.771 3.150 -0.420 1.00 75.44 89 ASN A CA 1
ATOM 723 C C . ASN A 1 89 ? -3.917 3.994 -1.351 1.00 75.44 89 ASN A C 1
ATOM 725 O O . ASN A 1 89 ? -3.207 3.454 -2.192 1.00 75.44 89 ASN A O 1
ATOM 729 N N . TRP A 1 90 ? -3.965 5.314 -1.191 1.00 80.25 90 TRP A N 1
ATOM 730 C CA . TRP A 1 90 ? -3.152 6.232 -1.978 1.00 80.25 90 TRP A CA 1
ATOM 731 C C . TRP A 1 90 ? -1.663 5.966 -1.787 1.00 80.25 90 TRP A C 1
ATOM 733 O O . TRP A 1 90 ? -0.927 5.943 -2.768 1.00 80.25 90 TRP A O 1
ATOM 743 N N . GLY A 1 91 ? -1.232 5.706 -0.553 1.00 78.81 91 GLY A N 1
ATOM 744 C CA . GLY A 1 91 ? 0.138 5.306 -0.267 1.00 78.81 91 GLY A CA 1
ATOM 745 C C . GLY A 1 91 ? 0.522 4.027 -1.012 1.00 78.81 91 GLY A C 1
ATOM 746 O O . GLY A 1 91 ? 1.489 4.023 -1.772 1.00 78.81 91 GLY A O 1
ATOM 747 N N . MET A 1 92 ? -0.251 2.951 -0.838 1.00 78.12 92 MET A N 1
ATOM 748 C CA . MET A 1 92 ? 0.045 1.654 -1.455 1.00 78.12 92 MET A CA 1
ATOM 749 C C . MET A 1 92 ? 0.102 1.749 -2.986 1.00 78.12 92 MET A C 1
ATOM 751 O O . MET A 1 92 ? 1.030 1.245 -3.612 1.00 78.12 92 MET A O 1
ATOM 755 N N . GLN A 1 93 ? -0.863 2.446 -3.584 1.00 81.00 93 GLN A N 1
ATOM 756 C CA . GLN A 1 93 ? -0.926 2.675 -5.028 1.00 81.00 93 GLN A CA 1
ATOM 757 C C . GLN A 1 93 ? 0.237 3.551 -5.505 1.00 81.00 93 GLN A C 1
ATOM 759 O O . GLN A 1 93 ? 0.815 3.283 -6.553 1.00 81.00 93 GLN A O 1
ATOM 764 N N . GLY A 1 94 ? 0.633 4.542 -4.703 1.00 83.06 94 GLY A N 1
ATOM 765 C CA . GLY A 1 94 ? 1.813 5.367 -4.936 1.00 83.06 94 GLY A CA 1
ATOM 766 C C . GLY A 1 94 ? 3.109 4.557 -4.974 1.00 83.06 94 GLY A C 1
ATOM 767 O O . GLY A 1 94 ? 3.873 4.719 -5.920 1.00 83.06 94 GLY A O 1
ATOM 768 N N . ILE A 1 95 ? 3.345 3.643 -4.019 1.00 81.00 95 ILE A N 1
ATOM 769 C CA . ILE A 1 95 ? 4.525 2.748 -4.064 1.00 81.00 95 ILE A CA 1
ATOM 770 C C . ILE A 1 95 ? 4.546 1.969 -5.345 1.00 81.00 95 ILE A C 1
ATOM 772 O O . ILE A 1 95 ? 5.556 1.919 -6.034 1.00 81.00 95 ILE A O 1
ATOM 776 N N . MET A 1 96 ? 3.438 1.304 -5.617 1.00 81.62 96 MET A N 1
ATOM 777 C CA . MET A 1 96 ? 3.408 0.347 -6.693 1.00 81.62 96 MET A CA 1
ATOM 778 C C . MET A 1 96 ? 3.546 1.084 -8.035 1.00 81.62 96 MET A C 1
ATOM 780 O O . MET A 1 96 ? 4.224 0.588 -8.928 1.00 81.62 96 MET A O 1
ATOM 784 N N . ALA A 1 97 ? 3.008 2.307 -8.154 1.00 86.56 97 ALA A N 1
ATOM 785 C CA . ALA A 1 97 ? 3.261 3.196 -9.285 1.00 86.56 97 ALA A CA 1
ATOM 786 C C . ALA A 1 97 ? 4.741 3.591 -9.393 1.00 86.56 97 ALA A C 1
ATOM 788 O O . ALA A 1 97 ? 5.296 3.528 -10.484 1.00 86.56 97 ALA A O 1
ATOM 789 N N . VAL A 1 98 ? 5.403 3.947 -8.286 1.00 87.31 98 VAL A N 1
ATOM 790 C CA . VAL A 1 98 ? 6.845 4.246 -8.279 1.00 87.31 98 VAL A CA 1
ATOM 791 C C . VAL A 1 98 ? 7.656 3.028 -8.711 1.00 87.31 98 VAL A C 1
ATOM 793 O O . VAL A 1 98 ? 8.480 3.163 -9.605 1.00 87.31 98 VAL A O 1
ATOM 796 N N . ILE A 1 99 ? 7.387 1.842 -8.158 1.00 84.62 99 ILE A N 1
ATOM 797 C CA . ILE A 1 99 ? 8.056 0.592 -8.551 1.00 84.62 99 ILE A CA 1
ATOM 798 C C . ILE A 1 99 ? 7.879 0.363 -10.053 1.00 84.62 99 ILE A C 1
ATOM 800 O O . ILE A 1 99 ? 8.863 0.170 -10.761 1.00 84.62 99 ILE A O 1
ATOM 804 N N . TYR A 1 100 ? 6.646 0.452 -10.551 1.00 86.19 100 TYR A N 1
ATOM 805 C CA . TYR A 1 100 ? 6.340 0.265 -11.966 1.00 86.19 100 TYR A CA 1
ATOM 806 C C . TYR A 1 100 ? 7.098 1.265 -12.850 1.00 86.19 100 TYR A C 1
ATOM 808 O O . TYR A 1 100 ? 7.760 0.884 -13.816 1.00 86.19 100 TYR A O 1
ATOM 816 N N . LEU A 1 101 ? 7.049 2.553 -12.512 1.00 89.50 101 LEU A N 1
ATOM 817 C CA . LEU A 1 101 ? 7.735 3.592 -13.274 1.00 89.50 101 LEU A CA 1
ATOM 818 C C . LEU A 1 101 ? 9.254 3.424 -13.207 1.00 89.50 101 LEU A C 1
ATOM 820 O O . LEU A 1 101 ? 9.910 3.591 -14.227 1.00 89.50 101 LEU A O 1
ATOM 824 N N . SER A 1 102 ? 9.816 3.023 -12.067 1.00 87.69 102 SER A N 1
ATOM 825 C CA . SER A 1 102 ? 11.242 2.707 -11.939 1.00 87.69 102 SER A CA 1
ATOM 826 C C . SER A 1 102 ? 11.644 1.501 -12.789 1.00 87.69 102 SER A C 1
ATOM 828 O O . SER A 1 102 ? 12.697 1.548 -13.420 1.00 87.69 102 SER A O 1
ATOM 830 N N . THR A 1 103 ? 10.802 0.462 -12.886 1.00 85.69 103 THR A N 1
ATOM 831 C CA . THR A 1 103 ? 11.072 -0.699 -13.760 1.00 85.69 103 THR A CA 1
ATOM 832 C C . THR A 1 103 ? 11.062 -0.358 -15.249 1.00 85.69 103 THR A C 1
ATOM 834 O O . THR A 1 103 ? 11.652 -1.089 -16.034 1.00 85.69 103 THR A O 1
ATOM 837 N N . ILE A 1 104 ? 10.437 0.755 -15.646 1.00 90.56 104 ILE A N 1
ATOM 838 C CA . ILE A 1 104 ? 10.461 1.268 -17.025 1.00 90.56 104 ILE A CA 1
ATOM 839 C C . ILE A 1 104 ? 11.593 2.277 -17.218 1.00 90.56 104 ILE A C 1
ATOM 841 O O . ILE A 1 104 ? 12.318 2.220 -18.206 1.00 90.56 104 ILE A O 1
ATOM 845 N N . ALA A 1 105 ? 11.753 3.206 -16.279 1.00 92.06 105 ALA A N 1
ATOM 846 C CA . ALA A 1 105 ? 12.724 4.287 -16.366 1.00 92.06 105 ALA A CA 1
ATOM 847 C C . ALA A 1 105 ? 14.165 3.767 -16.361 1.00 92.06 105 ALA A C 1
ATOM 849 O O . ALA A 1 105 ? 15.006 4.311 -17.072 1.00 92.06 105 ALA A O 1
ATOM 850 N N . TYR A 1 106 ? 14.445 2.712 -15.590 1.00 91.50 106 TYR A N 1
ATOM 851 C CA . TYR A 1 106 ? 15.790 2.157 -15.482 1.00 91.50 106 TYR A CA 1
ATOM 852 C C . TYR A 1 106 ? 16.282 1.532 -16.804 1.00 91.50 106 TYR A C 1
ATOM 854 O O . TYR A 1 106 ? 17.308 1.981 -17.309 1.00 91.50 106 TYR A O 1
ATOM 862 N N . PRO A 1 107 ? 15.556 0.598 -17.457 1.00 90.50 107 PRO A N 1
ATOM 863 C CA . PRO A 1 107 ? 15.976 0.060 -18.758 1.00 90.50 107 PRO A CA 1
ATOM 864 C C . PRO A 1 107 ? 16.046 1.101 -19.883 1.00 90.50 107 PRO A C 1
ATOM 866 O O . PRO A 1 107 ? 16.770 0.900 -20.853 1.00 90.50 107 PRO A O 1
ATOM 869 N N . LEU A 1 108 ? 15.295 2.202 -19.770 1.00 93.75 108 LEU A N 1
ATOM 870 C CA . LEU A 1 108 ? 15.364 3.327 -20.707 1.00 93.75 108 LEU A CA 1
ATOM 871 C C . LEU A 1 108 ? 16.559 4.262 -20.452 1.00 93.75 108 LEU A C 1
ATOM 873 O O . LEU A 1 108 ? 16.736 5.222 -21.198 1.00 93.75 108 LEU A O 1
ATOM 877 N N . GLY A 1 109 ? 17.351 4.028 -19.400 1.00 92.88 109 GLY A N 1
ATOM 878 C CA . GLY A 1 109 ? 18.473 4.891 -19.024 1.00 92.88 109 GLY A CA 1
ATOM 879 C C . GLY A 1 109 ? 18.049 6.262 -18.487 1.00 92.88 109 GLY A C 1
ATOM 880 O O . GLY A 1 109 ? 18.831 7.204 -18.526 1.00 92.88 109 GLY A O 1
ATOM 881 N N . ILE A 1 110 ? 16.806 6.404 -18.013 1.00 93.81 110 ILE A N 1
ATOM 882 C CA . ILE A 1 110 ? 16.304 7.650 -17.404 1.00 93.81 110 ILE A CA 1
ATOM 883 C C . ILE A 1 110 ? 16.804 7.785 -15.959 1.00 93.81 110 ILE A C 1
ATOM 885 O O . ILE A 1 110 ? 16.989 8.897 -15.466 1.00 93.81 110 ILE A O 1
ATOM 889 N N . ILE A 1 111 ? 16.995 6.657 -15.269 1.00 91.12 111 ILE A N 1
ATOM 890 C CA . ILE A 1 111 ? 17.552 6.604 -13.916 1.00 91.12 111 ILE A CA 1
ATOM 891 C C . ILE A 1 111 ? 18.726 5.628 -13.871 1.00 91.12 111 ILE A C 1
ATOM 893 O O . ILE A 1 111 ? 18.626 4.518 -14.387 1.00 91.12 111 ILE A O 1
ATOM 897 N N . ASP A 1 112 ? 19.798 6.017 -13.184 1.00 88.50 112 ASP A N 1
ATOM 898 C CA . ASP A 1 112 ? 21.019 5.201 -13.089 1.00 88.50 112 ASP A CA 1
ATOM 899 C C . ASP A 1 112 ? 20.992 4.213 -11.913 1.00 88.50 112 ASP A C 1
ATOM 901 O O . ASP A 1 112 ? 21.774 3.268 -11.861 1.00 88.50 112 ASP A O 1
ATOM 905 N N . ASN A 1 113 ? 20.095 4.424 -10.943 1.00 86.12 113 ASN A N 1
ATOM 906 C CA . ASN A 1 113 ? 20.031 3.626 -9.722 1.00 86.12 113 ASN A CA 1
ATOM 907 C C . ASN A 1 113 ? 18.586 3.234 -9.386 1.00 86.12 113 ASN A C 1
ATOM 909 O O . ASN A 1 113 ? 17.811 4.022 -8.834 1.00 86.12 113 ASN A O 1
ATOM 913 N N . PHE A 1 114 ? 18.241 1.983 -9.698 1.00 84.38 114 PHE A N 1
ATOM 914 C CA . PHE A 1 114 ? 16.927 1.410 -9.417 1.00 84.38 114 PHE A CA 1
ATOM 915 C C . PHE A 1 114 ? 16.604 1.400 -7.914 1.00 84.38 114 PHE A C 1
ATOM 917 O O . PHE A 1 114 ? 15.511 1.809 -7.511 1.00 84.38 114 PHE A O 1
ATOM 924 N N . LEU A 1 115 ? 17.567 1.001 -7.071 1.00 83.38 115 LEU A N 1
ATOM 925 C CA . LEU A 1 115 ? 17.393 0.964 -5.616 1.00 83.38 115 LEU A CA 1
ATOM 926 C C . LEU A 1 115 ? 17.121 2.348 -5.037 1.00 83.38 115 LEU A C 1
ATOM 928 O O . LEU A 1 115 ? 16.298 2.458 -4.136 1.00 83.38 115 LEU A O 1
ATOM 932 N N . ALA A 1 116 ? 17.760 3.401 -5.547 1.00 80.88 116 ALA A N 1
ATOM 933 C CA . ALA A 1 116 ? 17.505 4.764 -5.090 1.00 80.88 116 ALA A CA 1
ATOM 934 C C . ALA A 1 116 ? 16.052 5.186 -5.368 1.00 80.88 116 ALA A C 1
ATOM 936 O O . ALA A 1 116 ? 15.394 5.737 -4.484 1.00 80.88 116 ALA A O 1
ATOM 937 N N . GLY A 1 117 ? 15.523 4.863 -6.555 1.00 74.88 117 GLY A N 1
ATOM 938 C CA . GLY A 1 117 ? 14.117 5.101 -6.901 1.00 74.88 117 GLY A CA 1
ATOM 939 C C . GLY A 1 117 ? 13.151 4.332 -5.993 1.00 74.88 117 GLY A C 1
ATOM 940 O O . GLY A 1 117 ? 12.214 4.911 -5.436 1.00 74.88 117 GLY A O 1
ATOM 941 N N . MET A 1 118 ? 13.423 3.046 -5.763 1.00 80.56 118 MET A N 1
ATOM 942 C CA . MET A 1 118 ? 12.614 2.200 -4.881 1.00 80.56 118 MET A CA 1
ATOM 943 C C . MET A 1 118 ? 12.684 2.657 -3.415 1.00 80.56 118 MET A C 1
ATOM 945 O O . MET A 1 118 ? 11.656 2.749 -2.742 1.00 80.56 118 MET A O 1
ATOM 949 N N . ALA A 1 119 ? 13.877 2.992 -2.922 1.00 80.31 119 ALA A N 1
ATOM 950 C CA . ALA A 1 119 ? 14.104 3.476 -1.566 1.00 80.31 119 ALA A CA 1
ATOM 951 C C . ALA A 1 119 ? 13.403 4.817 -1.322 1.00 80.31 119 ALA A C 1
ATOM 953 O O . ALA A 1 119 ? 12.781 4.987 -0.276 1.00 80.31 119 ALA A O 1
ATOM 954 N N . ALA A 1 120 ? 13.429 5.738 -2.290 1.00 78.25 120 ALA A N 1
ATOM 955 C CA . ALA A 1 120 ? 12.692 6.997 -2.207 1.00 78.25 120 ALA A CA 1
ATOM 956 C C . ALA A 1 120 ? 11.174 6.761 -2.109 1.00 78.25 120 ALA A C 1
ATOM 958 O O . ALA A 1 120 ? 10.512 7.361 -1.259 1.00 78.25 120 ALA A O 1
ATOM 959 N N . GLY A 1 121 ? 10.633 5.839 -2.916 1.00 77.00 121 GLY A N 1
ATOM 960 C CA . GLY A 1 121 ? 9.223 5.441 -2.854 1.00 77.00 121 GLY A CA 1
ATOM 961 C C . GLY A 1 121 ? 8.832 4.835 -1.501 1.00 77.00 121 GLY A C 1
ATOM 962 O O . GLY A 1 121 ? 7.836 5.241 -0.897 1.00 77.00 121 GLY A O 1
ATOM 963 N N . LEU A 1 122 ? 9.646 3.909 -0.986 1.00 78.88 122 LEU A N 1
ATOM 964 C CA . LEU A 1 122 ? 9.446 3.285 0.326 1.00 78.88 122 LEU A CA 1
ATOM 965 C C . LEU A 1 122 ? 9.561 4.301 1.471 1.00 78.88 122 LEU A C 1
ATOM 967 O O . LEU A 1 122 ? 8.747 4.277 2.395 1.00 78.88 122 LEU A O 1
ATOM 971 N N . PHE A 1 123 ? 10.527 5.220 1.406 1.00 79.06 123 PHE A N 1
ATOM 972 C CA . PHE A 1 123 ? 10.734 6.254 2.418 1.00 79.06 123 PHE A CA 1
ATOM 973 C C . PHE A 1 123 ? 9.561 7.235 2.483 1.00 79.06 123 PHE A C 1
ATOM 975 O O . PHE A 1 123 ? 9.014 7.463 3.564 1.00 79.06 123 PHE A O 1
ATOM 982 N N . ALA A 1 124 ? 9.122 7.767 1.336 1.00 75.94 124 ALA A N 1
ATOM 983 C CA . ALA A 1 124 ? 7.969 8.666 1.266 1.00 75.94 124 ALA A CA 1
ATOM 984 C C . ALA A 1 124 ? 6.720 8.022 1.891 1.00 75.94 124 ALA A C 1
ATOM 986 O O . ALA A 1 124 ? 5.956 8.666 2.611 1.00 75.94 124 ALA A O 1
ATOM 987 N N . MET A 1 125 ? 6.555 6.715 1.706 1.00 71.75 125 MET A N 1
ATOM 988 C CA . MET A 1 125 ? 5.500 5.943 2.347 1.00 71.75 125 MET A CA 1
ATOM 989 C C . MET A 1 125 ? 5.686 5.712 3.831 1.00 71.75 125 MET A C 1
ATOM 991 O O . MET A 1 125 ? 4.718 5.850 4.577 1.00 71.75 125 MET A O 1
ATOM 995 N N . GLY A 1 126 ? 6.903 5.407 4.275 1.00 74.00 126 GLY A N 1
ATOM 996 C CA . GLY A 1 126 ? 7.224 5.350 5.695 1.00 74.00 126 GLY A CA 1
ATOM 997 C C . GLY A 1 126 ? 6.783 6.632 6.404 1.00 74.00 126 GLY A C 1
ATOM 998 O O . GLY A 1 126 ? 6.145 6.566 7.456 1.00 74.00 126 GLY A O 1
ATOM 999 N N . VAL A 1 127 ? 7.005 7.792 5.779 1.00 78.94 127 VAL A N 1
ATOM 1000 C CA . VAL A 1 127 ? 6.545 9.096 6.280 1.00 78.94 127 VAL A CA 1
ATOM 1001 C C . VAL A 1 127 ? 5.015 9.198 6.312 1.00 78.94 127 VAL A C 1
ATOM 1003 O O . VAL A 1 127 ? 4.459 9.593 7.342 1.00 78.94 127 VAL A O 1
ATOM 1006 N N . VAL A 1 128 ? 4.320 8.820 5.232 1.00 74.50 128 VAL A N 1
ATOM 1007 C CA . VAL A 1 128 ? 2.845 8.846 5.165 1.00 74.50 128 VAL A CA 1
ATOM 1008 C C . VAL A 1 128 ? 2.227 7.937 6.228 1.00 74.50 128 VAL A C 1
ATOM 1010 O O . VAL A 1 128 ? 1.406 8.394 7.023 1.00 74.50 128 VAL A O 1
ATOM 1013 N N . PHE A 1 129 ? 2.650 6.674 6.306 1.00 70.56 129 PHE A N 1
ATOM 1014 C CA . PHE A 1 129 ? 2.143 5.713 7.287 1.00 70.56 129 PHE A CA 1
ATOM 1015 C C . PHE A 1 129 ? 2.436 6.147 8.719 1.00 70.56 129 PHE A C 1
ATOM 1017 O O . PHE A 1 129 ? 1.548 6.080 9.568 1.00 70.56 129 PHE A O 1
ATOM 1024 N N . THR A 1 130 ? 3.642 6.654 8.983 1.00 73.31 130 THR A N 1
ATOM 1025 C CA . THR A 1 130 ? 4.003 7.169 10.309 1.00 73.31 130 THR A CA 1
ATOM 1026 C C . THR A 1 130 ? 3.124 8.356 10.684 1.00 73.31 130 THR A C 1
ATOM 1028 O O . THR A 1 130 ? 2.612 8.415 11.798 1.00 73.31 130 THR A O 1
ATOM 1031 N N . SER A 1 131 ? 2.867 9.271 9.752 1.00 73.75 131 SER A N 1
ATOM 1032 C CA . SER A 1 131 ? 2.015 10.438 9.988 1.00 73.75 131 SER A CA 1
ATOM 1033 C C . SER A 1 131 ? 0.559 10.049 10.254 1.00 73.75 131 SER A C 1
ATOM 1035 O O . SE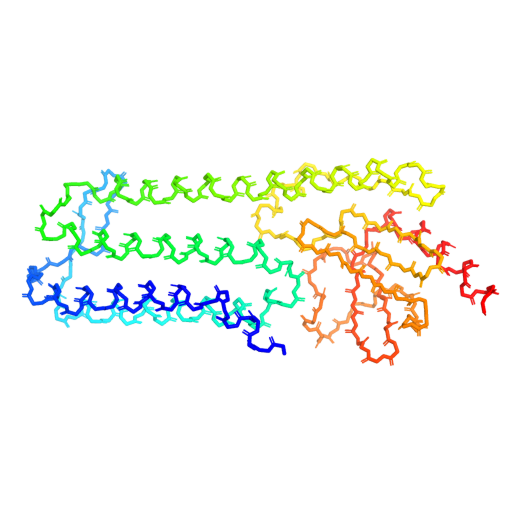R A 1 131 ? -0.056 10.570 11.187 1.00 73.75 131 SER A O 1
ATOM 1037 N N . LEU A 1 132 ? 0.015 9.091 9.497 1.00 70.00 132 LEU A N 1
ATOM 1038 C CA . LEU A 1 132 ? -1.326 8.546 9.733 1.00 70.00 132 LEU A CA 1
ATOM 1039 C C . LEU A 1 132 ? -1.422 7.845 11.086 1.00 70.00 132 LEU A C 1
ATOM 1041 O O . LEU A 1 132 ? -2.364 8.093 11.838 1.00 70.00 132 LEU A O 1
ATOM 1045 N N . TYR A 1 133 ? -0.435 7.014 11.418 1.00 70.81 133 TYR A N 1
ATOM 1046 C CA . TYR A 1 133 ? -0.367 6.317 12.695 1.00 70.81 133 TYR A CA 1
ATOM 1047 C C . TYR A 1 133 ? -0.294 7.297 13.869 1.00 70.81 133 TYR A C 1
ATOM 1049 O O . TYR A 1 133 ? -1.068 7.182 14.818 1.00 70.81 133 TYR A O 1
ATOM 1057 N N . LEU A 1 134 ? 0.588 8.297 13.799 1.00 75.25 134 LEU A N 1
ATOM 1058 C CA . LEU A 1 134 ? 0.715 9.319 14.837 1.00 75.25 134 LEU A CA 1
ATOM 1059 C C . LEU A 1 134 ? -0.564 10.151 14.970 1.00 75.25 134 LEU A C 1
ATOM 1061 O O . LEU A 1 134 ? -0.967 10.465 16.089 1.00 75.25 134 LEU A O 1
ATOM 1065 N N . GLY A 1 135 ? -1.228 10.472 13.857 1.00 74.94 135 GLY A N 1
ATOM 1066 C CA . GLY A 1 135 ? -2.517 11.159 13.858 1.00 74.94 135 GLY A CA 1
ATOM 1067 C C . GLY A 1 135 ? -3.623 10.335 14.522 1.00 74.94 135 GLY A C 1
ATOM 1068 O O . GLY A 1 135 ? -4.339 10.852 15.378 1.00 74.94 135 GLY A O 1
ATOM 1069 N N . ALA A 1 136 ? -3.736 9.051 14.176 1.00 67.88 136 ALA A N 1
ATOM 1070 C CA . ALA A 1 136 ? -4.694 8.131 14.790 1.00 67.88 136 ALA A CA 1
ATOM 1071 C C . ALA A 1 136 ? -4.418 7.949 16.289 1.00 67.88 136 ALA A C 1
ATOM 1073 O O . ALA A 1 136 ? -5.335 8.034 17.105 1.00 67.88 136 ALA A O 1
ATOM 1074 N N . LYS A 1 137 ? -3.144 7.787 16.663 1.00 71.81 137 LYS A N 1
ATOM 1075 C CA . LYS A 1 137 ? -2.718 7.675 18.058 1.00 71.81 137 LYS A CA 1
ATOM 1076 C C . LYS A 1 137 ? -3.078 8.922 18.867 1.00 71.81 137 LYS A C 1
ATOM 1078 O O . LYS A 1 137 ? -3.662 8.781 19.930 1.00 71.81 137 LYS A O 1
ATOM 1083 N N . ARG A 1 138 ? -2.783 10.127 18.362 1.00 76.94 138 ARG A N 1
ATOM 1084 C CA . ARG A 1 138 ? -3.137 11.382 19.051 1.00 76.94 138 ARG A CA 1
ATOM 1085 C C . ARG A 1 138 ? -4.636 11.482 19.311 1.00 76.94 138 ARG A C 1
ATOM 1087 O O . ARG A 1 138 ? -5.020 11.768 20.432 1.00 76.94 138 ARG A O 1
ATOM 1094 N N . ARG A 1 139 ? -5.474 11.166 18.316 1.00 71.75 139 ARG A N 1
ATOM 1095 C CA . ARG A 1 139 ? -6.936 11.158 18.500 1.00 71.75 139 ARG A CA 1
ATOM 1096 C C . ARG A 1 139 ? -7.372 10.192 19.596 1.00 71.75 139 ARG A C 1
ATOM 1098 O O . ARG A 1 139 ? -8.224 10.541 20.401 1.00 71.75 139 ARG A O 1
ATOM 1105 N N . LEU A 1 140 ? -6.790 8.994 19.626 1.00 66.88 140 LEU A N 1
ATOM 1106 C CA . LEU A 1 140 ? -7.076 8.019 20.674 1.00 66.88 140 LEU A CA 1
ATOM 1107 C C . LEU A 1 140 ? -6.620 8.484 22.052 1.00 66.88 140 LEU A C 1
ATOM 1109 O O . LEU A 1 140 ? -7.335 8.255 23.019 1.00 66.88 140 LEU A O 1
ATOM 1113 N N . ASP A 1 141 ? -5.449 9.109 22.146 1.00 73.69 141 ASP A N 1
ATOM 1114 C CA . ASP A 1 141 ? -4.938 9.652 23.402 1.00 73.69 141 ASP A CA 1
ATOM 1115 C C . ASP A 1 141 ? -5.833 10.811 23.889 1.00 73.69 141 ASP A C 1
ATOM 1117 O O . ASP A 1 141 ? -6.223 10.823 25.054 1.00 73.69 141 ASP A O 1
ATOM 1121 N N . ASP A 1 142 ? -6.254 11.717 23.000 1.00 75.81 142 ASP A N 1
ATOM 1122 C CA . ASP A 1 142 ? -7.183 12.814 23.313 1.00 75.81 142 ASP A CA 1
ATOM 1123 C C . ASP A 1 142 ? -8.552 12.290 23.777 1.00 75.81 142 ASP A C 1
ATOM 1125 O O . ASP A 1 142 ? -9.155 12.808 24.721 1.00 75.81 142 ASP A O 1
ATOM 1129 N N . GLU A 1 143 ? -9.063 11.251 23.115 1.00 70.94 143 GLU A N 1
ATOM 1130 C CA . GLU A 1 143 ? -10.334 10.625 23.465 1.00 70.94 143 GLU A CA 1
ATOM 1131 C C . GLU A 1 143 ? -10.231 9.853 24.784 1.00 70.94 143 GLU A C 1
ATOM 1133 O O . GLU A 1 143 ? -11.117 9.974 25.625 1.00 70.94 143 GLU A O 1
ATOM 1138 N N . ALA A 1 144 ? -9.125 9.143 25.016 1.00 68.69 144 ALA A N 1
ATOM 1139 C CA . ALA A 1 144 ? -8.838 8.500 26.291 1.00 68.69 144 ALA A CA 1
ATOM 1140 C C . ALA A 1 144 ? -8.771 9.525 27.432 1.00 68.69 144 ALA A C 1
ATOM 1142 O O . ALA A 1 144 ? -9.401 9.301 28.453 1.00 68.69 144 ALA A O 1
ATOM 1143 N N . ILE A 1 145 ? -8.111 10.676 27.250 1.00 75.94 145 ILE A N 1
ATOM 1144 C CA . ILE A 1 145 ? -8.069 11.757 28.255 1.00 75.94 145 ILE A CA 1
ATOM 1145 C C . ILE A 1 145 ? -9.477 12.284 28.561 1.00 75.94 145 ILE A C 1
ATOM 1147 O O . ILE A 1 145 ? -9.832 12.478 29.723 1.00 75.94 145 ILE A O 1
ATOM 1151 N N . ARG A 1 146 ? -10.314 12.492 27.535 1.00 74.75 146 ARG A N 1
ATOM 1152 C CA . ARG A 1 146 ? -11.719 12.889 27.745 1.00 74.75 146 ARG A CA 1
ATOM 1153 C C . ARG A 1 146 ? -12.481 11.842 28.551 1.00 74.75 146 ARG A C 1
ATOM 1155 O O . ARG A 1 146 ? -13.286 12.196 29.408 1.00 74.75 146 ARG A O 1
ATOM 1162 N N . LEU A 1 147 ? -12.232 10.567 28.278 1.00 67.88 147 LEU A N 1
ATOM 1163 C CA . LEU A 1 147 ? -12.928 9.446 28.895 1.00 67.88 147 LEU A CA 1
ATOM 1164 C C . LEU A 1 147 ? -12.374 9.057 30.269 1.00 67.88 147 LEU A C 1
ATOM 1166 O O . LEU A 1 147 ? -13.139 8.528 31.059 1.00 67.88 147 LEU A O 1
ATOM 1170 N N . GLU A 1 148 ? -11.121 9.373 30.602 1.00 69.44 148 GLU A N 1
ATOM 1171 C CA . GLU A 1 148 ? -10.541 9.188 31.946 1.00 69.44 148 GLU A CA 1
ATOM 1172 C C . GLU A 1 148 ? -11.304 9.999 33.014 1.00 69.44 148 GLU A C 1
ATOM 1174 O O . GLU A 1 148 ? -11.283 9.647 34.189 1.00 69.44 148 GLU A O 1
ATOM 1179 N N . SER A 1 149 ? -12.052 11.035 32.613 1.00 66.56 149 SER A N 1
ATOM 1180 C CA . SER A 1 149 ? -12.986 11.754 33.495 1.00 66.56 149 SER A CA 1
ATOM 1181 C C . SER A 1 149 ? -14.316 11.018 33.747 1.00 66.56 149 SER A C 1
ATOM 1183 O O . SER A 1 149 ? -15.101 11.429 34.602 1.00 66.56 149 SER A O 1
ATOM 1185 N N . SER A 1 150 ? -14.588 9.934 33.014 1.00 57.12 150 SER A N 1
ATOM 1186 C CA . SER A 1 150 ? -15.781 9.101 33.171 1.00 57.12 150 SER A CA 1
ATOM 1187 C C . SER A 1 150 ? -15.555 8.047 34.259 1.00 57.12 150 SER A C 1
ATOM 1189 O O . SER A 1 150 ? -14.564 7.319 34.197 1.00 57.12 150 SER A O 1
ATOM 1191 N N . PRO A 1 151 ? -16.500 7.851 35.197 1.00 55.72 151 PRO A N 1
ATOM 1192 C CA . PRO A 1 151 ? -16.395 6.811 36.225 1.00 55.72 151 PRO A CA 1
ATOM 1193 C C . PRO A 1 151 ? -16.463 5.374 35.670 1.00 55.72 151 PRO A C 1
ATOM 1195 O O . PRO A 1 151 ? -16.377 4.420 36.436 1.00 55.72 151 PRO A O 1
ATOM 1198 N N . TYR A 1 152 ? -16.624 5.210 34.352 1.00 54.00 152 TYR A N 1
ATOM 1199 C CA . TYR A 1 152 ? -16.770 3.926 33.660 1.00 54.00 152 TYR A CA 1
ATOM 1200 C C . TYR A 1 152 ? -15.597 3.607 32.712 1.00 54.00 152 TYR A C 1
ATOM 1202 O O . TYR A 1 152 ? -15.755 2.796 31.798 1.00 54.00 152 TYR A O 1
ATOM 1210 N N . PHE A 1 153 ? -14.448 4.277 32.863 1.00 49.00 153 PHE A N 1
ATOM 1211 C CA . PHE A 1 153 ? -13.275 4.071 32.009 1.00 49.00 153 PHE A CA 1
ATOM 1212 C C . PHE A 1 153 ? -12.217 3.192 32.684 1.00 49.00 153 PHE A C 1
ATOM 1214 O O . PHE A 1 153 ? -11.707 3.533 33.749 1.00 49.00 153 PHE A O 1
ATOM 1221 N N . GLU A 1 154 ? -11.836 2.095 32.026 1.00 53.19 154 GLU A N 1
ATOM 1222 C CA . GLU A 1 154 ? -10.720 1.241 32.438 1.00 53.19 154 GLU A CA 1
ATOM 1223 C C . GLU A 1 154 ? -9.675 1.167 31.314 1.00 53.19 154 GLU A C 1
ATOM 1225 O O . GLU A 1 154 ? -9.991 0.915 30.147 1.00 53.19 154 GLU A O 1
ATOM 1230 N N . ARG A 1 155 ? -8.411 1.455 31.652 1.00 54.25 155 ARG A N 1
ATOM 1231 C CA . ARG A 1 155 ? -7.320 1.580 30.680 1.00 54.25 155 ARG A CA 1
ATOM 1232 C C . ARG A 1 155 ? -6.540 0.278 30.560 1.00 54.25 155 ARG A C 1
ATOM 1234 O O . ARG A 1 155 ? -5.672 -0.003 31.382 1.00 54.25 155 ARG A O 1
ATOM 1241 N N . VAL A 1 156 ? -6.745 -0.444 29.465 1.00 51.38 156 VAL A N 1
ATOM 1242 C CA . VAL A 1 156 ? -5.952 -1.636 29.143 1.00 51.38 156 VAL A CA 1
ATOM 1243 C C . VAL A 1 156 ? -4.726 -1.220 28.328 1.00 51.38 156 VAL A C 1
ATOM 1245 O O . VAL A 1 156 ? -4.841 -0.724 27.209 1.00 51.38 156 VAL A O 1
ATOM 1248 N N . LYS A 1 157 ? -3.516 -1.375 28.879 1.00 49.50 157 LYS A N 1
ATOM 1249 C CA . LYS A 1 157 ? -2.269 -1.077 28.148 1.00 49.50 157 LYS A CA 1
ATOM 1250 C C . LYS A 1 157 ? -1.736 -2.346 27.468 1.00 49.50 157 LYS A C 1
ATOM 1252 O O . LYS A 1 157 ? -1.274 -3.240 28.172 1.00 49.50 157 LYS A O 1
ATOM 1257 N N . PRO A 1 158 ? -1.671 -2.415 26.125 1.00 46.84 158 PRO A N 1
ATOM 1258 C CA . PRO A 1 158 ? -1.072 -3.560 25.447 1.00 46.84 158 PRO A CA 1
ATOM 1259 C C . PRO A 1 158 ? 0.451 -3.609 25.657 1.00 46.84 158 PRO A C 1
ATOM 1261 O O . PRO A 1 158 ? 1.125 -2.567 25.726 1.00 46.84 158 PRO A O 1
ATOM 1264 N N . SER A 1 159 ? 0.990 -4.831 25.714 1.00 50.97 159 SER A N 1
ATOM 1265 C CA . SER A 1 159 ? 2.418 -5.122 25.908 1.00 50.97 159 SER A CA 1
ATOM 1266 C C . SER A 1 159 ? 3.296 -4.672 24.726 1.00 50.97 159 SER A C 1
ATOM 1268 O O . SER A 1 159 ? 2.816 -4.452 23.613 1.00 50.97 159 SER A O 1
ATOM 1270 N N . LEU A 1 160 ? 4.610 -4.534 24.948 1.00 47.78 160 LEU A N 1
ATOM 1271 C CA . LEU A 1 160 ? 5.575 -4.085 23.928 1.00 47.78 160 LEU A CA 1
ATOM 1272 C C . LEU A 1 160 ? 5.634 -5.026 22.709 1.00 47.78 160 LEU A C 1
ATOM 1274 O O . LEU A 1 160 ? 5.630 -4.562 21.571 1.00 47.78 160 LEU A O 1
ATOM 1278 N N . LEU A 1 161 ? 5.632 -6.342 22.946 1.00 40.53 161 LEU A N 1
ATOM 1279 C CA . LEU A 1 161 ? 5.623 -7.364 21.894 1.00 40.53 161 LEU A CA 1
ATOM 1280 C C . LEU A 1 161 ? 4.352 -7.270 21.035 1.00 40.53 161 LEU A C 1
ATOM 1282 O O . LEU A 1 161 ? 4.412 -7.392 19.814 1.00 40.53 161 LEU A O 1
ATOM 1286 N N . MET A 1 162 ? 3.211 -6.973 21.664 1.00 38.66 162 MET A N 1
ATOM 1287 C CA . MET A 1 162 ? 1.962 -6.708 20.959 1.00 38.66 162 MET A CA 1
ATOM 1288 C C . MET A 1 162 ? 2.069 -5.461 20.074 1.00 38.66 162 MET A C 1
ATOM 1290 O O . MET A 1 162 ? 1.732 -5.539 18.899 1.00 38.66 162 MET A O 1
ATOM 1294 N N . ARG A 1 163 ? 2.628 -4.346 20.569 1.00 47.38 163 ARG A N 1
ATOM 1295 C CA . ARG A 1 163 ? 2.850 -3.115 19.771 1.00 47.38 163 ARG A CA 1
ATOM 1296 C C . ARG A 1 163 ? 3.698 -3.352 18.516 1.00 47.38 163 ARG A C 1
ATOM 1298 O O . ARG A 1 163 ? 3.432 -2.733 17.491 1.00 47.38 163 ARG A O 1
ATOM 1305 N N . LEU A 1 164 ? 4.675 -4.257 18.588 1.00 36.66 164 LEU A N 1
ATOM 1306 C CA . LEU A 1 164 ? 5.525 -4.661 17.460 1.00 36.66 164 LEU A CA 1
ATOM 1307 C C . LEU A 1 164 ? 4.785 -5.552 16.450 1.00 36.66 164 LEU A C 1
ATOM 1309 O O . LEU A 1 164 ? 4.855 -5.304 15.250 1.00 36.66 164 LEU A O 1
ATOM 1313 N N . ILE A 1 165 ? 4.008 -6.531 16.921 1.00 36.94 165 ILE A N 1
ATOM 1314 C CA . ILE A 1 165 ? 3.142 -7.365 16.065 1.00 36.94 165 ILE A CA 1
ATOM 1315 C C . ILE A 1 165 ? 2.031 -6.515 15.406 1.00 36.94 165 ILE A C 1
ATOM 1317 O O . ILE A 1 165 ? 1.595 -6.802 14.289 1.00 36.94 165 ILE A O 1
ATOM 1321 N N . PHE A 1 166 ? 1.604 -5.425 16.051 1.00 43.66 166 PHE A N 1
ATOM 1322 C CA . PHE A 1 166 ? 0.562 -4.514 15.568 1.00 43.66 166 PHE A CA 1
ATOM 1323 C C . PHE A 1 166 ? 0.976 -3.576 14.436 1.00 43.66 166 PHE A C 1
ATOM 1325 O O . PHE A 1 166 ? 0.088 -3.076 13.746 1.00 43.66 166 PHE A O 1
ATOM 1332 N N . PHE A 1 167 ? 2.273 -3.420 14.149 1.00 38.38 167 PHE A N 1
ATOM 1333 C CA . PHE A 1 167 ? 2.717 -2.783 12.900 1.00 38.38 167 PHE A CA 1
ATOM 1334 C C . PHE A 1 167 ? 2.198 -3.540 11.660 1.00 38.38 167 PHE A C 1
ATOM 1336 O O . PHE A 1 167 ? 2.066 -2.965 10.585 1.00 38.38 167 PHE A O 1
ATOM 1343 N N . VAL A 1 168 ? 1.842 -4.820 11.835 1.00 35.28 168 VAL A N 1
ATOM 1344 C CA . VAL A 1 168 ? 1.318 -5.709 10.791 1.00 35.28 168 VAL A CA 1
ATOM 1345 C C . VAL A 1 168 ? -0.205 -5.920 10.912 1.00 35.28 168 VAL A C 1
ATOM 1347 O O . VAL A 1 168 ? -0.824 -6.433 9.981 1.00 35.28 168 VAL A O 1
ATOM 1350 N N . ARG A 1 169 ? -0.854 -5.560 12.038 1.00 45.22 169 ARG A N 1
ATOM 1351 C CA . ARG A 1 169 ? -2.274 -5.899 12.304 1.00 45.22 169 ARG A CA 1
ATOM 1352 C C . ARG A 1 169 ? -3.028 -4.856 13.152 1.00 45.22 169 ARG A C 1
ATOM 1354 O O . ARG A 1 169 ? -2.996 -4.933 14.373 1.00 45.22 169 ARG A O 1
ATOM 1361 N N . PRO A 1 170 ? -3.813 -3.951 12.556 1.00 43.09 170 PRO A N 1
ATOM 1362 C CA . PRO A 1 170 ? -4.430 -2.822 13.266 1.00 43.09 170 PRO A CA 1
ATOM 1363 C C . PRO A 1 170 ? -5.772 -3.101 13.990 1.00 43.09 170 PRO A C 1
ATOM 1365 O O . PRO A 1 170 ? -6.537 -2.171 14.247 1.00 43.09 170 PRO A O 1
ATOM 1368 N N . TYR A 1 171 ? -6.104 -4.358 14.302 1.00 51.66 171 TYR A N 1
ATOM 1369 C CA . TYR A 1 171 ? -7.499 -4.757 14.567 1.00 51.66 171 TYR A CA 1
ATOM 1370 C C . TYR A 1 171 ? -7.880 -5.065 16.019 1.00 51.66 171 TYR A C 1
ATOM 1372 O O . TYR A 1 171 ? -9.036 -5.413 16.260 1.00 51.66 171 TYR A O 1
ATOM 1380 N N . LEU A 1 172 ? -6.978 -4.946 16.995 1.00 51.72 172 LEU A N 1
ATOM 1381 C CA . LEU A 1 172 ? -7.366 -5.169 18.392 1.00 51.72 172 LEU A CA 1
ATOM 1382 C C . LEU A 1 172 ? -7.942 -3.898 19.042 1.00 51.72 172 LEU A C 1
ATOM 1384 O O . LEU A 1 172 ? -7.525 -2.788 18.692 1.00 51.72 172 LEU A O 1
ATOM 1388 N N . PRO A 1 173 ? -8.932 -4.054 19.940 1.00 55.78 173 PRO A N 1
ATOM 1389 C CA . PRO A 1 173 ? -9.502 -2.931 20.661 1.00 55.78 173 PRO A CA 1
ATOM 1390 C C . PRO A 1 173 ? -8.457 -2.383 21.634 1.00 55.78 173 PRO A C 1
ATOM 1392 O O . PRO A 1 173 ? -7.823 -3.137 22.366 1.00 55.78 173 PRO A O 1
ATOM 1395 N N . ASN A 1 174 ? -8.262 -1.068 21.617 1.00 61.16 174 ASN A N 1
ATOM 1396 C CA . ASN A 1 174 ? -7.419 -0.354 22.574 1.00 61.16 174 ASN A CA 1
ATOM 1397 C C . ASN A 1 174 ? -8.207 0.025 23.829 1.00 61.16 174 ASN A C 1
ATOM 1399 O O . ASN A 1 174 ? -7.644 0.051 24.917 1.00 61.16 174 ASN A O 1
ATOM 1403 N N . TYR A 1 175 ? -9.496 0.334 23.670 1.00 64.12 175 TYR A N 1
ATOM 1404 C CA . TYR A 1 175 ? -10.372 0.724 24.766 1.00 64.12 175 TYR A CA 1
ATOM 1405 C C . TYR A 1 175 ? -11.754 0.115 24.589 1.00 64.12 175 TYR A C 1
ATOM 1407 O O . TYR A 1 175 ? -12.295 0.066 23.481 1.00 64.12 175 TYR A O 1
ATOM 1415 N N . ILE A 1 176 ? -12.344 -0.295 25.703 1.00 66.69 176 ILE A N 1
ATOM 1416 C CA . ILE A 1 176 ? -13.749 -0.668 25.789 1.00 66.69 176 ILE A CA 1
ATOM 1417 C C . ILE A 1 176 ? -14.377 0.275 26.798 1.00 66.69 176 ILE A C 1
ATOM 1419 O O . ILE A 1 176 ? -13.927 0.375 27.934 1.00 66.69 176 ILE A O 1
ATOM 1423 N N . ILE A 1 177 ? -15.388 1.005 26.356 1.00 73.38 177 ILE A N 1
ATOM 1424 C CA . ILE A 1 177 ? -16.043 2.039 27.139 1.00 73.38 177 ILE A CA 1
ATOM 1425 C C . ILE A 1 177 ? -17.503 1.661 27.253 1.00 73.38 177 ILE A C 1
ATOM 1427 O O . ILE A 1 177 ? -18.199 1.485 26.249 1.00 73.38 177 ILE A O 1
ATOM 1431 N N . GLN A 1 178 ? -17.976 1.586 28.485 1.00 71.62 178 GLN A N 1
ATOM 1432 C CA . GLN A 1 178 ? -19.390 1.443 28.753 1.00 71.62 178 GLN A CA 1
ATOM 1433 C C . GLN A 1 178 ? -20.043 2.827 28.794 1.00 71.62 178 GLN A C 1
ATOM 1435 O O . GLN A 1 178 ? -19.548 3.744 29.450 1.00 71.62 178 GLN A O 1
ATOM 1440 N N . THR A 1 179 ? -21.151 2.997 28.079 1.00 76.94 179 THR A N 1
ATOM 1441 C CA . THR A 1 179 ? -21.951 4.225 28.091 1.00 76.94 179 THR A CA 1
ATOM 1442 C C . THR A 1 179 ? -23.387 3.904 28.502 1.00 76.94 179 THR A C 1
ATOM 1444 O O . THR A 1 179 ? -23.808 2.746 28.532 1.00 76.94 179 THR A O 1
ATOM 1447 N N . LYS A 1 180 ? -24.179 4.939 28.806 1.00 78.00 180 LYS A N 1
ATOM 1448 C CA . LYS A 1 180 ? -25.617 4.763 29.077 1.00 78.00 180 LYS A CA 1
ATOM 1449 C C . LYS A 1 180 ? -26.375 4.185 27.875 1.00 78.00 180 LYS A C 1
ATOM 1451 O O . LYS A 1 180 ? -27.378 3.512 28.057 1.00 78.00 180 LYS A O 1
ATOM 1456 N N . GLU A 1 181 ? -25.890 4.444 26.664 1.00 82.00 181 GLU A N 1
ATOM 1457 C CA . GLU A 1 181 ? -26.537 4.044 25.410 1.00 82.00 181 GLU A CA 1
ATOM 1458 C C . GLU A 1 181 ? -26.088 2.658 24.928 1.00 82.00 181 GLU A C 1
ATOM 1460 O O . GLU A 1 181 ? -26.781 2.030 24.127 1.00 82.00 181 GLU A O 1
ATOM 1465 N N . GLY A 1 182 ? -24.930 2.176 25.388 1.00 84.00 182 GLY A N 1
ATOM 1466 C CA . GLY A 1 182 ? -24.369 0.930 24.897 1.00 84.00 182 GLY A CA 1
ATOM 1467 C C . GLY A 1 182 ? -22.903 0.712 25.246 1.00 84.00 182 GLY A C 1
ATOM 1468 O O . GLY A 1 182 ? -22.369 1.199 26.242 1.00 84.00 182 GLY A O 1
ATOM 1469 N N . LEU A 1 183 ? -22.237 -0.020 24.366 1.00 79.75 183 LEU A N 1
ATOM 1470 C CA . LEU A 1 183 ? -20.839 -0.384 24.443 1.00 79.75 183 LEU A CA 1
ATOM 1471 C C . LEU A 1 183 ? -20.081 0.268 23.286 1.00 79.75 183 LEU A C 1
ATOM 1473 O O . LEU A 1 183 ? -20.442 0.113 22.118 1.00 79.75 183 LEU A O 1
ATOM 1477 N N . ARG A 1 184 ? -19.020 1.009 23.599 1.00 80.50 184 ARG A N 1
ATOM 1478 C CA . ARG A 1 184 ? -18.150 1.645 22.612 1.00 80.50 184 ARG A CA 1
ATOM 1479 C C . ARG A 1 184 ? -16.775 0.993 22.647 1.00 80.50 184 ARG A C 1
ATOM 1481 O O . ARG A 1 184 ? -16.101 1.021 23.669 1.00 80.50 184 ARG A O 1
ATOM 1488 N N . ILE A 1 185 ? -16.357 0.404 21.537 1.00 74.62 185 ILE A N 1
ATOM 1489 C CA . ILE A 1 185 ? -15.080 -0.297 21.401 1.00 74.62 185 ILE A CA 1
ATOM 1490 C C . ILE A 1 185 ? -14.200 0.522 20.463 1.00 74.62 185 ILE A C 1
ATOM 1492 O O . ILE A 1 185 ? -14.469 0.609 19.263 1.00 74.62 185 ILE A O 1
ATOM 1496 N N . LEU A 1 186 ? -13.146 1.117 21.011 1.00 66.12 186 LEU A N 1
ATOM 1497 C CA . LEU A 1 186 ? -12.177 1.911 20.264 1.00 66.12 186 LEU A CA 1
ATOM 1498 C C . LEU A 1 186 ? -10.950 1.061 19.951 1.00 66.12 186 LEU A C 1
ATOM 1500 O O . LEU A 1 186 ? -10.209 0.683 20.853 1.00 66.12 186 LEU A O 1
ATOM 1504 N N . GLY A 1 187 ? -10.700 0.795 18.677 1.00 66.81 187 GLY A N 1
ATOM 1505 C CA . GLY A 1 187 ? -9.422 0.307 18.164 1.00 66.81 187 GLY A CA 1
ATOM 1506 C C . GLY A 1 187 ? -8.609 1.428 17.515 1.00 66.81 187 GLY A C 1
ATOM 1507 O O . GLY A 1 187 ? -9.097 2.537 17.312 1.00 66.81 187 GLY A O 1
ATOM 1508 N N . THR A 1 188 ? -7.363 1.138 17.131 1.00 58.88 188 THR A N 1
ATOM 1509 C CA . THR A 1 188 ? -6.483 2.103 16.430 1.00 58.88 188 THR A CA 1
ATOM 1510 C C . THR A 1 188 ? -7.110 2.644 15.153 1.00 58.88 188 THR A C 1
ATOM 1512 O O . THR A 1 188 ? -6.895 3.800 14.800 1.00 58.88 18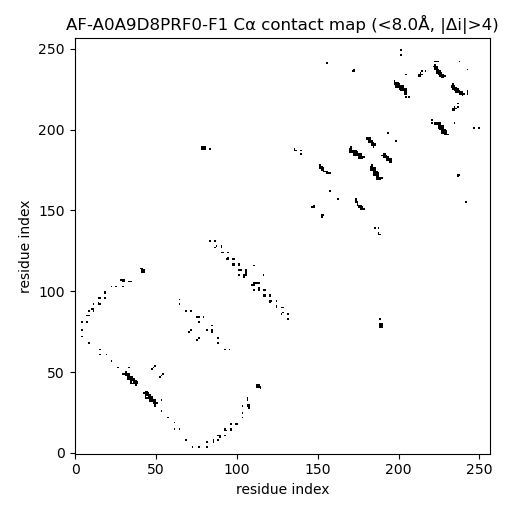8 THR A O 1
ATOM 1515 N N . LEU A 1 189 ? -7.894 1.810 14.471 1.00 51.66 189 LEU A N 1
ATOM 1516 C CA . LEU A 1 189 ? -8.508 2.145 13.193 1.00 51.66 189 LEU A CA 1
ATOM 1517 C C . LEU A 1 189 ? -10.039 2.102 13.201 1.00 51.66 189 LEU A C 1
ATOM 1519 O O . LEU A 1 189 ? -10.634 2.317 12.152 1.00 51.66 189 LEU A O 1
ATOM 1523 N N . TYR A 1 190 ? -10.691 1.830 14.332 1.00 57.72 190 TYR A N 1
ATOM 1524 C CA . TYR A 1 190 ? -12.148 1.686 14.371 1.00 57.72 190 TYR A CA 1
ATOM 1525 C C . TYR A 1 190 ? -12.761 2.209 15.670 1.00 57.72 190 TYR A C 1
ATOM 1527 O O . TYR A 1 190 ? -12.147 2.160 16.728 1.00 57.72 190 TYR A O 1
ATOM 1535 N N . ASP A 1 191 ? -14.001 2.681 15.575 1.00 73.12 191 ASP A N 1
ATOM 1536 C CA . ASP A 1 191 ? -14.848 3.102 16.695 1.00 73.12 191 ASP A CA 1
ATOM 1537 C C . ASP A 1 191 ? -16.195 2.392 16.535 1.00 73.12 191 ASP A C 1
ATOM 1539 O O . ASP A 1 191 ? -17.061 2.829 15.773 1.00 73.12 191 ASP A O 1
ATOM 1543 N N . LEU A 1 192 ? -16.338 1.233 17.178 1.00 71.88 192 LEU A N 1
ATOM 1544 C CA . LEU A 1 192 ? -17.575 0.461 17.155 1.00 71.88 192 LEU A CA 1
ATOM 1545 C C . LEU A 1 192 ? -18.484 0.953 18.272 1.00 71.88 192 LEU A C 1
ATOM 1547 O O . LEU A 1 192 ? -18.107 0.925 19.437 1.00 71.88 192 LEU A O 1
ATOM 1551 N N . ARG A 1 193 ? -19.703 1.353 17.916 1.00 82.44 193 ARG A N 1
ATOM 1552 C CA . ARG A 1 193 ? -20.742 1.763 18.863 1.00 82.44 193 ARG A CA 1
ATOM 1553 C C . ARG A 1 193 ? -21.881 0.762 18.767 1.00 82.44 193 ARG A C 1
ATOM 1555 O O . ARG A 1 193 ? -22.552 0.714 17.742 1.00 82.44 193 ARG A O 1
ATOM 1562 N N . LEU A 1 194 ? -22.034 -0.055 19.799 1.00 81.00 194 LEU A N 1
ATOM 1563 C CA . LEU A 1 194 ? -23.056 -1.091 19.914 1.00 81.00 194 LEU A CA 1
ATOM 1564 C C . LEU A 1 194 ? -24.078 -0.620 20.935 1.00 81.00 194 LEU A C 1
ATOM 1566 O O . LEU A 1 194 ? -23.695 -0.357 22.070 1.00 81.00 194 LEU A O 1
ATOM 1570 N N . LYS A 1 195 ? -25.350 -0.495 20.572 1.00 84.62 195 LYS A N 1
ATOM 1571 C CA . LYS A 1 195 ? -26.375 -0.133 21.560 1.00 84.62 195 LYS A CA 1
ATOM 1572 C C . LYS A 1 195 ? -26.760 -1.337 22.415 1.00 84.62 195 LYS A C 1
ATOM 1574 O O . LYS A 1 195 ? -26.637 -2.475 21.968 1.00 84.62 195 LYS A O 1
ATOM 1579 N N . TRP A 1 196 ? -27.249 -1.107 23.632 1.00 83.50 196 TRP A N 1
ATOM 1580 C CA . TRP A 1 196 ? -27.666 -2.209 24.511 1.00 83.50 196 TRP A CA 1
ATOM 1581 C C . TRP A 1 196 ? -28.776 -3.075 23.907 1.00 83.50 196 TRP A C 1
ATOM 1583 O O . TRP A 1 196 ? -28.726 -4.292 24.030 1.00 83.50 196 TRP A O 1
ATOM 1593 N N . ASP A 1 197 ? -29.732 -2.472 23.201 1.00 85.88 197 ASP A N 1
ATOM 1594 C CA . ASP A 1 197 ? -30.830 -3.175 22.528 1.00 85.88 197 ASP A CA 1
ATOM 1595 C C . ASP A 1 197 ? -30.382 -3.980 21.295 1.00 85.88 197 ASP A C 1
ATOM 1597 O O . ASP A 1 197 ? -31.097 -4.880 20.846 1.00 85.88 197 ASP A O 1
ATOM 1601 N N . GLU A 1 198 ? -29.192 -3.692 20.761 1.00 82.38 198 GLU A N 1
ATOM 1602 C CA . GLU A 1 198 ? -28.566 -4.462 19.684 1.00 82.38 198 GLU A CA 1
ATOM 1603 C C . GLU A 1 198 ? -27.819 -5.696 20.207 1.00 82.38 198 GLU A C 1
ATOM 1605 O O . GLU A 1 198 ? -27.621 -6.641 19.440 1.00 82.38 198 GLU A O 1
ATOM 1610 N N . ILE A 1 199 ? -27.414 -5.700 21.483 1.00 82.56 199 ILE A N 1
ATOM 1611 C CA . ILE A 1 199 ? -26.670 -6.788 22.127 1.00 82.56 199 ILE A CA 1
ATOM 1612 C C . ILE A 1 199 ? -27.663 -7.820 22.670 1.00 82.56 199 ILE A C 1
ATOM 1614 O O . ILE A 1 199 ? -28.479 -7.536 23.539 1.00 82.56 199 ILE A O 1
ATOM 1618 N N . GLU A 1 200 ? -27.593 -9.035 22.138 1.00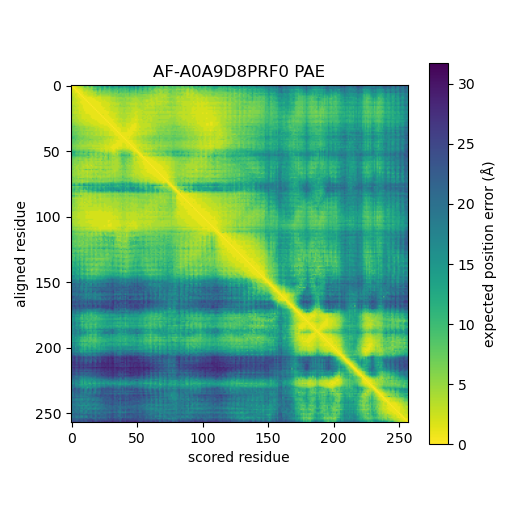 83.06 200 GLU A N 1
ATOM 1619 C CA . GLU A 1 200 ? -28.440 -10.158 22.542 1.00 83.06 200 GLU A CA 1
ATOM 1620 C C . GLU A 1 200 ? -27.812 -10.957 23.685 1.00 83.06 200 GLU A C 1
ATOM 1622 O O . GLU A 1 200 ? -28.494 -11.299 24.646 1.00 83.06 200 GLU A O 1
ATOM 1627 N N . ASP A 1 201 ? -26.513 -11.249 23.585 1.00 80.56 201 ASP A N 1
ATOM 1628 C CA . ASP A 1 201 ? -25.796 -12.060 24.568 1.00 80.56 201 ASP A CA 1
ATOM 1629 C C . ASP A 1 201 ? -24.309 -11.686 24.612 1.00 80.56 201 ASP A C 1
ATOM 1631 O O . ASP A 1 201 ? -23.720 -11.234 23.626 1.00 80.56 201 ASP A O 1
ATOM 1635 N N . ILE A 1 202 ? -23.691 -11.893 25.770 1.00 74.12 202 ILE A N 1
ATOM 1636 C CA . ILE A 1 202 ? -22.259 -11.736 25.999 1.00 74.12 202 ILE A CA 1
ATOM 1637 C C . ILE A 1 202 ? -21.767 -12.998 26.698 1.00 74.12 202 ILE A C 1
ATOM 1639 O O . ILE A 1 202 ? -21.989 -13.201 27.895 1.00 74.12 202 ILE A O 1
ATOM 1643 N N . ARG A 1 203 ? -21.034 -13.836 25.965 1.00 72.44 203 ARG A N 1
ATOM 1644 C CA . ARG A 1 203 ? -20.597 -15.146 26.461 1.00 72.44 203 ARG A CA 1
ATOM 1645 C C . ARG A 1 203 ? -19.121 -15.403 26.198 1.00 72.44 203 ARG A C 1
ATOM 1647 O O . ARG A 1 203 ? -18.551 -14.796 25.301 1.00 72.44 203 ARG A O 1
ATOM 1654 N N . PRO A 1 204 ? -18.457 -16.294 26.950 1.00 68.62 204 PRO A N 1
ATOM 1655 C CA . PRO A 1 204 ? -17.116 -16.739 26.591 1.00 68.62 204 PRO A CA 1
ATOM 1656 C C . PRO A 1 204 ? -17.150 -17.307 25.172 1.00 68.62 204 PRO A C 1
ATOM 1658 O O . PRO A 1 204 ? -18.029 -18.114 24.862 1.00 68.62 204 PRO A O 1
ATOM 1661 N N . ALA A 1 205 ? -16.232 -16.885 24.304 1.00 64.94 205 ALA A N 1
ATOM 1662 C CA . ALA A 1 205 ? -16.207 -17.418 22.955 1.00 64.94 205 ALA A CA 1
ATOM 1663 C C . ALA A 1 205 ? -15.911 -18.914 23.032 1.00 64.94 205 ALA A C 1
ATOM 1665 O O . ALA A 1 205 ? -14.878 -19.345 23.552 1.00 64.94 205 ALA A O 1
ATOM 1666 N N . SER A 1 206 ? -16.838 -19.710 22.509 1.00 60.78 206 SER A N 1
ATOM 1667 C CA . SER A 1 206 ? -16.566 -21.114 22.251 1.00 60.78 206 SER A CA 1
ATOM 1668 C C . SER A 1 206 ? -15.416 -21.201 21.233 1.00 60.78 206 SER A C 1
ATOM 1670 O O . SER A 1 206 ? -15.277 -20.308 20.389 1.00 60.78 206 SER A O 1
ATOM 1672 N N . PRO A 1 207 ? -14.562 -22.235 21.272 1.00 59.09 207 PRO A N 1
ATOM 1673 C CA . PRO A 1 207 ? -13.666 -22.541 20.163 1.00 59.09 207 PRO A CA 1
ATOM 1674 C C . PRO A 1 207 ? -14.507 -22.895 18.918 1.00 59.09 207 PRO A C 1
ATOM 1676 O O . PRO A 1 207 ? -14.770 -24.058 18.625 1.00 59.09 207 PRO A O 1
ATOM 1679 N N . VAL A 1 208 ? -15.006 -21.886 18.198 1.00 53.88 208 VAL A N 1
ATOM 1680 C CA . VAL A 1 208 ? -15.943 -22.087 17.089 1.00 53.88 208 VAL A CA 1
ATOM 1681 C C . VAL A 1 208 ? -15.192 -22.418 15.801 1.00 53.88 208 VAL A C 1
ATOM 1683 O O . VAL A 1 208 ? -14.398 -21.635 15.277 1.00 53.88 208 VAL A O 1
ATOM 1686 N N . ARG A 1 209 ? -15.541 -23.584 15.248 1.00 46.12 209 ARG A N 1
ATOM 1687 C CA . ARG A 1 209 ? -15.384 -23.962 13.842 1.00 46.12 209 ARG A CA 1
ATOM 1688 C C . ARG A 1 209 ? -16.210 -23.007 12.958 1.00 46.12 209 ARG A C 1
ATOM 1690 O O . ARG A 1 209 ? -17.433 -23.051 12.994 1.00 46.12 209 ARG A O 1
ATOM 1697 N N . GLY A 1 210 ? -15.560 -22.194 12.123 1.00 39.31 210 GLY A N 1
ATOM 1698 C CA . GLY A 1 210 ? -16.119 -21.865 10.800 1.00 39.31 210 GLY A CA 1
ATOM 1699 C C . GLY A 1 210 ? -16.789 -20.507 10.539 1.00 39.31 210 GLY A C 1
ATOM 1700 O O . GLY A 1 210 ? -17.387 -20.374 9.478 1.00 39.31 210 GLY A O 1
ATOM 1701 N N . SER A 1 211 ? -16.670 -19.478 11.384 1.00 36.50 211 SER A N 1
ATOM 1702 C CA . SER A 1 211 ? -17.079 -18.113 10.988 1.00 36.50 211 SER A CA 1
ATOM 1703 C C . SER A 1 211 ? -15.869 -17.185 10.887 1.00 36.50 211 SER A C 1
ATOM 1705 O O . SER A 1 211 ? -15.301 -16.758 11.890 1.00 36.50 211 SER A O 1
ATOM 1707 N N . PHE A 1 212 ? -15.471 -16.878 9.650 1.00 38.31 212 PHE A N 1
ATOM 1708 C CA . PHE A 1 212 ? -14.343 -16.005 9.302 1.00 38.31 212 PHE A CA 1
ATOM 1709 C C . PHE A 1 212 ? -14.547 -14.528 9.674 1.00 38.31 212 PHE A C 1
ATOM 1711 O O . PHE A 1 212 ? -13.675 -13.711 9.391 1.00 38.31 212 PHE A O 1
ATOM 1718 N N . SER A 1 213 ? -15.678 -14.157 10.277 1.00 40.34 213 SER A N 1
ATOM 1719 C CA . SER A 1 213 ? -16.041 -12.746 10.385 1.00 40.34 213 SER A CA 1
ATOM 1720 C C . SER A 1 213 ? -15.201 -11.970 11.399 1.00 40.34 213 SER A C 1
ATOM 1722 O O . SER A 1 213 ? -14.873 -10.837 11.095 1.00 40.34 213 SER A O 1
ATOM 1724 N N . PHE A 1 214 ? -14.773 -12.542 12.530 1.00 43.53 214 PHE A N 1
ATOM 1725 C CA . PHE A 1 214 ? -13.886 -11.840 13.486 1.00 43.53 214 PHE A CA 1
ATOM 1726 C C . PHE A 1 214 ? -13.008 -12.783 14.341 1.00 43.53 214 PHE A C 1
ATOM 1728 O O . PHE A 1 214 ? -12.290 -12.343 15.240 1.00 43.53 214 PHE A O 1
ATOM 1735 N N . VAL A 1 215 ? -13.021 -14.092 14.065 1.00 38.16 215 VAL A N 1
ATOM 1736 C CA . VAL A 1 215 ? -12.400 -15.114 14.925 1.00 38.16 215 VAL A CA 1
ATOM 1737 C C . VAL A 1 215 ? -11.050 -15.551 14.360 1.00 38.16 215 VAL A C 1
ATOM 1739 O O . VAL A 1 215 ? -10.955 -16.596 13.718 1.00 38.16 215 VAL A O 1
ATOM 1742 N N . LYS A 1 216 ? -9.980 -14.771 14.584 1.00 40.31 216 LYS A N 1
ATOM 1743 C CA . LYS A 1 216 ? -8.610 -15.321 14.487 1.00 40.31 216 LYS A CA 1
ATOM 1744 C C . LYS A 1 216 ? -7.502 -14.479 15.129 1.00 40.31 216 LYS A C 1
ATOM 1746 O O . LYS A 1 216 ? -6.503 -14.200 14.475 1.00 40.31 216 LYS A O 1
ATOM 1751 N N . LEU A 1 217 ? -7.621 -14.078 16.398 1.00 41.38 217 LEU A N 1
ATOM 1752 C CA . LEU A 1 217 ? -6.532 -13.340 17.069 1.00 41.38 217 LEU A CA 1
ATOM 1753 C C . LEU A 1 217 ? -6.308 -13.716 18.544 1.00 41.38 217 LEU A C 1
ATOM 1755 O O . LEU A 1 217 ? -6.070 -12.852 19.377 1.00 41.38 217 LEU A O 1
ATOM 1759 N N . SER A 1 218 ? -6.301 -15.010 18.867 1.00 37.12 218 SER A N 1
ATOM 1760 C CA . SER A 1 218 ? -5.568 -15.486 20.045 1.00 37.12 218 SER A CA 1
ATOM 1761 C C . SER A 1 218 ? -5.089 -16.921 19.842 1.00 37.12 218 SER A C 1
ATOM 1763 O O . SER A 1 218 ? -5.866 -17.781 19.434 1.00 37.12 218 SER A O 1
ATOM 1765 N N . THR A 1 219 ? -3.813 -17.195 20.124 1.00 38.75 219 THR A N 1
ATOM 1766 C CA . THR A 1 219 ? -3.268 -18.564 20.205 1.00 38.75 219 THR A CA 1
ATOM 1767 C C . THR A 1 219 ? -3.682 -19.272 21.500 1.00 38.75 219 THR A C 1
ATOM 1769 O O . THR A 1 219 ? -3.508 -20.482 21.619 1.00 38.75 219 THR A O 1
ATOM 1772 N N . LYS A 1 220 ? -4.283 -18.542 22.450 1.00 46.16 220 LYS A N 1
ATOM 1773 C CA . LYS A 1 220 ? -4.899 -19.061 23.676 1.00 46.16 220 LYS A CA 1
ATOM 1774 C C . LYS A 1 220 ? -6.342 -18.555 23.777 1.00 46.16 220 LYS A C 1
ATOM 1776 O O . LYS A 1 220 ? -6.590 -17.415 24.156 1.00 46.16 220 LYS A O 1
ATOM 1781 N N . PHE A 1 221 ? -7.310 -19.403 23.431 1.00 50.59 221 PHE A N 1
ATOM 1782 C CA . PHE A 1 221 ? -8.749 -19.079 23.477 1.00 50.59 221 PHE A CA 1
ATOM 1783 C C . PHE A 1 221 ? -9.294 -18.833 24.895 1.00 50.59 221 PHE A C 1
ATOM 1785 O O . PHE A 1 221 ? -10.427 -18.384 25.060 1.00 50.59 221 PHE A O 1
ATOM 1792 N N . THR A 1 222 ? -8.499 -19.113 25.926 1.00 48.59 222 THR A N 1
ATOM 1793 C CA . THR A 1 222 ? -8.836 -18.914 27.335 1.00 48.59 222 THR A CA 1
ATOM 1794 C C . THR A 1 222 ? -8.865 -17.422 27.671 1.00 48.59 222 THR A C 1
ATOM 1796 O O . THR A 1 222 ? -7.896 -16.908 28.208 1.00 48.59 222 THR A O 1
ATOM 1799 N N . GLY A 1 223 ? -9.937 -16.713 27.312 1.00 52.41 223 GLY A N 1
ATOM 1800 C CA . GLY A 1 223 ? -10.107 -15.283 27.614 1.00 52.41 223 GLY A CA 1
ATOM 1801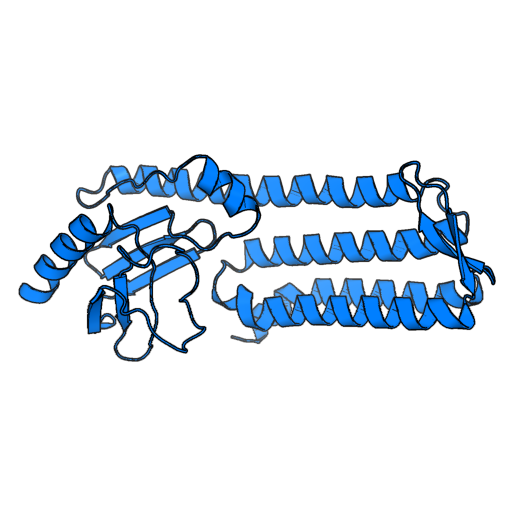 C C . GLY A 1 223 ? -11.026 -14.519 26.665 1.00 52.41 223 GLY A C 1
ATOM 1802 O O . GLY A 1 223 ? -11.455 -13.422 26.987 1.00 52.41 223 GLY A O 1
ATOM 1803 N N . VAL A 1 224 ? -11.378 -15.108 25.525 1.00 58.34 224 VAL A N 1
ATOM 1804 C CA . VAL A 1 224 ? -12.160 -14.427 24.491 1.00 58.34 224 VAL A CA 1
ATOM 1805 C C . VAL A 1 224 ? -13.635 -14.319 24.897 1.00 58.34 224 VAL A C 1
ATOM 1807 O O . VAL A 1 224 ? -14.206 -15.270 25.434 1.00 58.34 224 VAL A O 1
ATOM 1810 N N . VAL A 1 225 ? -14.266 -13.182 24.601 1.00 62.16 225 VAL A N 1
ATOM 1811 C CA . VAL A 1 225 ? -15.708 -12.954 24.762 1.00 62.16 225 VAL A CA 1
ATOM 1812 C C . VAL A 1 225 ? -16.355 -12.858 23.372 1.00 62.16 225 VAL A C 1
ATOM 1814 O O . VAL A 1 225 ? -15.766 -12.359 22.423 1.00 62.16 225 VAL A O 1
ATOM 1817 N N . GLU A 1 226 ? -17.549 -13.400 23.202 1.00 72.25 226 GLU A N 1
ATOM 1818 C CA . GLU A 1 226 ? -18.390 -13.266 22.017 1.00 72.25 226 GLU A CA 1
ATOM 1819 C C . GLU A 1 226 ? -19.553 -12.338 22.388 1.00 72.25 226 GLU A C 1
ATOM 1821 O O . GLU A 1 226 ? -20.268 -12.611 23.351 1.00 72.25 226 GLU A O 1
ATOM 1826 N N . ILE A 1 227 ? -19.715 -11.236 21.646 1.00 72.75 227 ILE A N 1
ATOM 1827 C CA . ILE A 1 227 ? -20.850 -10.312 21.784 1.00 72.75 227 ILE A CA 1
ATOM 1828 C C . ILE A 1 227 ? -21.834 -10.637 20.662 1.00 72.75 227 ILE A C 1
ATOM 1830 O O . ILE A 1 227 ? -21.640 -10.218 19.522 1.00 72.75 227 ILE A O 1
ATOM 1834 N N . VAL A 1 228 ? -22.874 -11.400 20.975 1.00 74.56 228 VAL A N 1
ATOM 1835 C CA . VAL A 1 228 ? -23.924 -11.771 20.026 1.00 74.56 228 VAL A CA 1
ATOM 1836 C C . VAL A 1 228 ? -24.842 -10.567 19.834 1.00 74.56 228 VAL A C 1
ATOM 1838 O O . VAL A 1 228 ? -25.337 -10.009 20.810 1.00 74.56 228 VAL A O 1
ATOM 1841 N N . LEU A 1 229 ? -25.061 -10.146 18.586 1.00 78.62 229 LEU A N 1
ATOM 1842 C CA . LEU A 1 229 ? -25.979 -9.053 18.260 1.00 78.62 229 LEU A CA 1
ATOM 1843 C C . LEU A 1 229 ? -27.269 -9.628 17.664 1.00 78.62 229 LEU A C 1
ATOM 1845 O O . LEU A 1 229 ? -27.187 -10.522 16.819 1.00 78.62 229 LEU A O 1
ATOM 1849 N N . ARG A 1 230 ? -28.435 -9.047 17.992 1.00 73.75 230 ARG A N 1
ATOM 1850 C CA . ARG A 1 230 ? -29.777 -9.562 17.615 1.00 73.75 230 ARG A CA 1
ATOM 1851 C C . ARG A 1 230 ? -29.951 -9.918 16.134 1.00 73.75 230 ARG A C 1
ATOM 1853 O O . ARG A 1 230 ? -30.759 -10.768 15.792 1.00 73.75 230 ARG A O 1
ATOM 1860 N N . ASN A 1 231 ? -29.208 -9.258 15.242 1.00 73.50 231 ASN A N 1
ATOM 1861 C CA . ASN A 1 231 ? -29.295 -9.455 13.791 1.00 73.50 231 ASN A CA 1
ATOM 1862 C C . ASN A 1 231 ? -27.942 -9.771 13.124 1.00 73.50 231 ASN A C 1
ATOM 1864 O O . ASN A 1 231 ? -27.853 -9.782 11.893 1.00 73.50 231 ASN A O 1
ATOM 1868 N N . ARG A 1 232 ? -26.858 -9.966 13.894 1.00 62.97 232 ARG A N 1
ATOM 1869 C CA . ARG A 1 232 ? -25.504 -10.214 13.364 1.00 62.97 232 ARG A CA 1
ATOM 1870 C C . ARG A 1 232 ? -24.683 -11.084 14.316 1.00 62.97 232 ARG A C 1
ATOM 1872 O O . ARG A 1 232 ? -24.522 -10.764 15.486 1.00 62.97 232 ARG A O 1
ATOM 1879 N N . ARG A 1 233 ? -24.042 -12.126 13.782 1.00 55.09 233 ARG A N 1
ATOM 1880 C CA . ARG A 1 233 ? -22.974 -12.837 14.502 1.00 55.09 233 ARG A CA 1
ATOM 1881 C C . ARG A 1 233 ? -21.664 -12.062 14.368 1.00 55.09 233 ARG A C 1
ATOM 1883 O O . ARG A 1 233 ? -20.871 -12.333 13.469 1.00 55.09 233 ARG A O 1
ATOM 1890 N N . SER A 1 234 ? -21.469 -11.071 15.22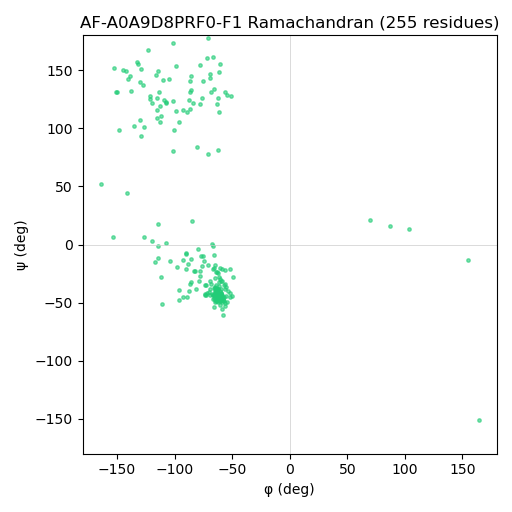8 1.00 56.03 234 SER A N 1
ATOM 1891 C CA . SER A 1 234 ? -20.172 -10.419 15.429 1.00 56.03 234 SER A CA 1
ATOM 1892 C C . SER A 1 234 ? -19.503 -11.010 16.672 1.00 56.03 234 SER A C 1
ATOM 1894 O O . SER A 1 234 ? -20.179 -11.515 17.556 1.00 56.03 234 SER A O 1
ATOM 1896 N N . SER A 1 235 ? -18.176 -10.980 16.756 1.00 53.53 235 SER A N 1
ATOM 1897 C CA . SER A 1 235 ? -17.450 -11.411 17.957 1.00 53.53 235 SER A CA 1
ATOM 1898 C C . SER A 1 235 ? -16.319 -10.429 18.222 1.00 53.53 235 SER A C 1
ATOM 1900 O O . SER A 1 235 ? -15.580 -10.107 17.294 1.00 53.53 235 SER A O 1
ATOM 1902 N N . VAL A 1 236 ? -16.168 -9.956 19.458 1.00 57.44 236 VAL A N 1
ATOM 1903 C CA . VAL A 1 236 ? -15.123 -8.993 19.832 1.00 57.44 236 VAL A CA 1
ATOM 1904 C C . VAL A 1 236 ? -14.176 -9.667 20.806 1.00 57.44 236 VAL A C 1
ATOM 1906 O O . VAL A 1 236 ? -14.569 -10.017 21.908 1.00 57.44 236 VAL A O 1
ATOM 1909 N N . ILE A 1 237 ? -12.919 -9.834 20.406 1.00 56.06 237 ILE A N 1
ATOM 1910 C CA . ILE A 1 237 ? -11.925 -10.516 21.232 1.00 56.06 237 ILE A CA 1
ATOM 1911 C C . ILE A 1 237 ? -11.424 -9.567 22.322 1.00 56.06 237 ILE A C 1
ATOM 1913 O O . ILE A 1 237 ? -10.868 -8.513 22.024 1.00 56.06 237 ILE A O 1
ATOM 1917 N N . ILE A 1 238 ? -11.608 -9.984 23.572 1.00 56.78 238 ILE A N 1
ATOM 1918 C CA . ILE A 1 238 ? -11.160 -9.300 24.787 1.00 56.78 238 ILE A CA 1
ATOM 1919 C C . ILE A 1 238 ? -10.100 -10.190 25.458 1.00 56.78 238 ILE A C 1
ATOM 1921 O O . ILE A 1 238 ? -10.122 -11.412 25.272 1.00 56.78 238 ILE A O 1
ATOM 1925 N N . THR A 1 239 ? -9.126 -9.601 26.156 1.00 54.34 239 THR A N 1
ATOM 1926 C CA . THR A 1 239 ? -8.076 -10.368 26.843 1.00 54.34 239 THR A CA 1
ATOM 1927 C C . THR A 1 239 ? -8.636 -11.098 28.076 1.00 54.34 239 THR A C 1
ATOM 1929 O O . THR A 1 239 ? -9.712 -10.745 28.565 1.00 54.34 239 THR A O 1
ATOM 1932 N N . PRO A 1 240 ? -7.950 -12.135 28.593 1.00 53.59 240 PRO A N 1
ATOM 1933 C CA . PRO A 1 240 ? -8.402 -12.853 29.781 1.00 53.59 240 PRO A CA 1
ATOM 1934 C C . PRO A 1 240 ? -8.481 -11.953 31.021 1.00 53.59 240 PRO A C 1
ATOM 1936 O O . PRO A 1 240 ? -9.400 -12.136 31.815 1.00 53.59 240 PRO A O 1
ATOM 1939 N N . GLU A 1 241 ? -7.561 -10.993 31.171 1.00 56.97 241 GLU A N 1
ATOM 1940 C CA . GLU A 1 241 ? -7.582 -10.030 32.276 1.00 56.97 241 GLU A CA 1
ATOM 1941 C C . GLU A 1 241 ? -8.808 -9.105 32.187 1.00 56.97 241 GLU A C 1
ATOM 1943 O O . GLU A 1 241 ? -9.524 -8.914 33.168 1.00 56.97 241 GLU A O 1
ATOM 1948 N N . ASP A 1 242 ? -9.121 -8.622 30.985 1.00 55.91 242 ASP A N 1
ATOM 1949 C CA . ASP A 1 242 ? -10.252 -7.718 30.746 1.00 55.91 242 ASP A CA 1
ATOM 1950 C C . ASP A 1 242 ? -11.608 -8.446 30.764 1.00 55.91 242 ASP A C 1
ATOM 1952 O O . ASP A 1 242 ? -12.662 -7.826 30.913 1.00 55.91 242 ASP A O 1
ATOM 1956 N N . ARG A 1 243 ? -11.612 -9.777 30.609 1.00 59.50 243 ARG A N 1
ATOM 1957 C CA . ARG A 1 243 ? -12.827 -10.600 30.553 1.00 59.50 243 ARG A CA 1
ATOM 1958 C C . ARG A 1 243 ? -13.630 -10.532 31.844 1.00 59.50 243 ARG A C 1
ATOM 1960 O O . ARG A 1 243 ? -14.854 -10.449 31.774 1.00 59.50 243 ARG A O 1
ATOM 1967 N N . GLU A 1 244 ? -12.991 -10.630 33.006 1.00 61.00 244 GLU A N 1
ATOM 1968 C CA . GLU A 1 244 ? -13.721 -10.645 34.280 1.00 61.00 244 GLU A CA 1
ATOM 1969 C C . GLU A 1 244 ? -14.344 -9.282 34.584 1.00 61.00 244 GLU A C 1
ATOM 1971 O O . GLU A 1 244 ? -15.526 -9.221 34.935 1.00 61.00 244 GLU A O 1
ATOM 1976 N N . ALA A 1 245 ? -13.592 -8.201 34.355 1.00 60.28 245 ALA A N 1
ATOM 1977 C CA . ALA A 1 245 ? -14.091 -6.833 34.447 1.00 60.28 245 ALA A CA 1
ATOM 1978 C C . ALA A 1 245 ? -15.271 -6.614 33.487 1.00 60.28 245 ALA A C 1
ATOM 1980 O O . ALA A 1 245 ? -16.350 -6.182 33.900 1.00 60.28 245 ALA A O 1
ATOM 1981 N N . PHE A 1 246 ? -15.115 -7.033 32.228 1.00 59.16 246 PHE A N 1
ATOM 1982 C CA . PHE A 1 246 ? -16.142 -6.914 31.199 1.00 59.16 246 PHE A CA 1
ATOM 1983 C C . PHE A 1 246 ? -17.419 -7.699 31.525 1.00 59.16 246 PHE A C 1
ATOM 1985 O O . PHE A 1 246 ? -18.518 -7.149 31.473 1.00 59.16 246 PHE A O 1
ATOM 1992 N N . VAL A 1 247 ? -17.299 -8.978 31.898 1.00 63.28 247 VAL A N 1
ATOM 1993 C CA . VAL A 1 247 ? -18.448 -9.844 32.218 1.00 63.28 247 VAL A CA 1
ATOM 1994 C C . VAL A 1 247 ? -19.187 -9.339 33.456 1.00 63.28 247 VAL A C 1
ATOM 1996 O O . VAL A 1 247 ? -20.420 -9.363 33.480 1.00 63.28 247 VAL A O 1
ATOM 1999 N N . LYS A 1 248 ? -18.464 -8.862 34.475 1.00 65.81 248 LYS A N 1
ATOM 2000 C CA . LYS A 1 248 ? -19.063 -8.282 35.682 1.00 65.81 248 LYS A CA 1
ATOM 2001 C C . LYS A 1 248 ? -19.863 -7.016 35.354 1.00 65.81 248 LYS A C 1
ATOM 2003 O O . LYS A 1 248 ? -20.995 -6.888 35.815 1.00 65.81 248 LYS A O 1
ATOM 2008 N N . CYS A 1 249 ? -19.319 -6.134 34.515 1.00 58.12 249 CYS A N 1
ATOM 2009 C CA . CYS A 1 249 ? -19.998 -4.912 34.075 1.00 58.12 249 CYS A CA 1
ATOM 2010 C C . CYS A 1 249 ? -21.221 -5.188 33.189 1.00 58.12 249 CYS A C 1
ATOM 2012 O O . CYS A 1 249 ? -22.274 -4.577 33.373 1.00 58.12 249 CYS A O 1
ATOM 2014 N N . ALA A 1 250 ? -21.106 -6.128 32.249 1.00 63.03 250 ALA A N 1
ATOM 2015 C CA . ALA A 1 250 ? -22.185 -6.489 31.333 1.00 63.03 250 ALA A CA 1
ATOM 2016 C C . ALA A 1 250 ? -23.388 -7.108 32.063 1.00 63.03 250 ALA A C 1
ATOM 2018 O O . ALA A 1 250 ? -24.534 -6.719 31.828 1.00 63.03 250 ALA A O 1
ATOM 2019 N N . LYS A 1 251 ? -23.134 -8.037 32.995 1.00 67.06 251 LYS A N 1
ATOM 2020 C CA . LYS A 1 251 ? -24.196 -8.707 33.761 1.00 67.06 251 LYS A CA 1
ATOM 2021 C C . LYS A 1 251 ? -24.989 -7.747 34.643 1.00 67.06 251 LYS A C 1
ATOM 2023 O O . LYS A 1 251 ? -26.192 -7.927 34.766 1.00 67.06 251 LYS A O 1
ATOM 2028 N N . GLY A 1 252 ? -24.341 -6.725 35.206 1.00 64.12 252 GLY A N 1
ATOM 2029 C CA . GLY A 1 252 ? -25.011 -5.725 36.039 1.00 64.12 252 GLY A CA 1
ATOM 2030 C C . GLY A 1 252 ? -26.010 -4.838 35.288 1.00 64.12 252 GLY A C 1
ATOM 2031 O O . GLY A 1 252 ? -26.889 -4.263 35.918 1.00 64.12 252 GLY A O 1
ATOM 2032 N N . PHE A 1 253 ? -25.908 -4.718 33.962 1.00 59.47 253 PHE A N 1
ATOM 2033 C CA . PHE A 1 253 ? -26.845 -3.925 33.159 1.00 59.47 253 PHE A CA 1
ATOM 2034 C C . PHE A 1 253 ? -27.958 -4.769 32.545 1.00 59.47 253 PHE A C 1
ATOM 2036 O O . PHE A 1 253 ? -29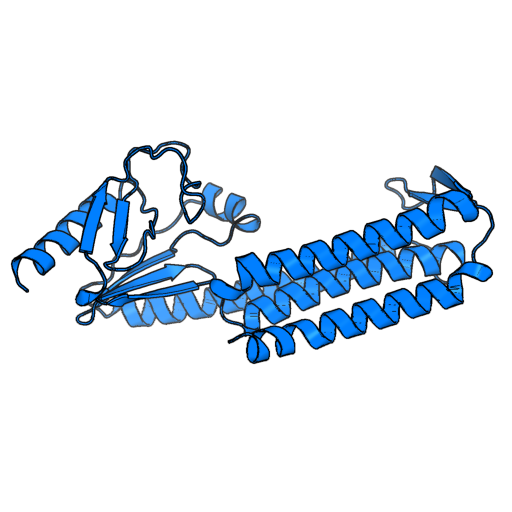.108 -4.347 32.574 1.00 59.47 253 PHE A O 1
ATOM 2043 N N . LEU A 1 254 ? -27.646 -5.979 32.069 1.00 59.47 254 LEU A N 1
ATOM 2044 C CA . LEU A 1 254 ? -28.662 -6.902 31.546 1.00 59.47 254 LEU A CA 1
ATOM 2045 C C . LEU A 1 254 ? -29.680 -7.338 32.612 1.00 59.47 254 LEU A C 1
ATOM 2047 O O . LEU A 1 254 ? -30.787 -7.724 32.267 1.00 59.47 254 LEU A O 1
ATOM 2051 N N . SER A 1 255 ? -29.321 -7.283 33.898 1.00 62.38 255 SER A N 1
ATOM 2052 C CA . SER A 1 255 ? -30.238 -7.591 35.001 1.00 62.38 255 SER A CA 1
ATOM 2053 C C . SER A 1 255 ? -31.099 -6.408 35.460 1.00 62.38 255 SER A C 1
ATOM 2055 O O . SER A 1 255 ? -32.008 -6.616 36.256 1.00 62.38 255 SER A O 1
ATOM 2057 N N . ASN A 1 256 ? -30.780 -5.182 35.032 1.00 53.28 256 ASN A N 1
ATOM 2058 C CA . ASN A 1 256 ? -31.406 -3.939 35.505 1.00 53.28 256 ASN A CA 1
ATOM 2059 C C . ASN A 1 256 ? -32.210 -3.201 34.415 1.00 53.28 256 ASN A C 1
ATOM 2061 O O . ASN A 1 256 ? -32.758 -2.135 34.698 1.00 53.28 256 ASN A O 1
ATOM 2065 N N . GLY A 1 257 ? -32.236 -3.726 33.187 1.00 50.81 257 GLY A N 1
ATOM 2066 C CA . GLY A 1 257 ? -32.968 -3.182 32.039 1.00 50.81 257 GLY A CA 1
ATOM 2067 C C . GLY A 1 257 ? -34.100 -4.084 31.577 1.00 50.81 257 GLY A C 1
ATOM 2068 O O . GLY A 1 257 ? -34.078 -5.286 31.921 1.00 50.81 257 GLY A O 1
#

Mean predicted aligned error: 11.62 Å

Sequence (257 aa):
MYLKVFKYHLPALIILGIVALIGYYAYPHLPDLIPTHFDIAGNPDHYSEKGTFGPLFFVILFAFFLFILAFDLFYFSRMVEGKIMAATNWGMQGIMAVIYLSTIAYPLGIIDNFLAGMAAGLFAMGVVFTSLYLGAKRRLDDEAIRLESSPYFERVKPSLLMRLIFFVRPYLPNYIIQTKEGLRILGTLYDLRLKWDEIEDIRPASPVRGSFSFVKLSTKFTGVVEIVLRNRRSSVIITPEDREAFVKCAKGFLSNG

Solvent-accessible surface area (backbone atoms only — not comparable to full-atom values): 14662 Å² total; per-residue (Å²): 115,67,74,64,56,48,63,60,44,49,62,51,53,49,52,52,50,51,53,50,50,51,48,64,68,45,53,84,71,47,49,65,64,33,73,75,41,61,48,99,86,37,47,70,79,39,68,38,48,36,86,67,45,46,63,54,49,54,50,51,50,51,50,50,53,51,47,53,52,50,48,38,63,74,59,47,63,81,56,38,59,69,66,62,51,34,52,52,51,49,42,55,48,48,37,54,49,44,50,53,49,39,67,52,33,35,68,64,68,76,41,95,48,53,49,60,53,46,49,51,36,52,48,57,38,53,52,52,53,49,51,52,50,53,52,40,48,49,53,51,52,55,49,47,60,64,39,66,75,41,100,56,56,62,89,63,80,82,53,72,70,53,61,60,56,36,80,81,48,66,79,58,66,54,38,61,36,64,52,98,66,23,43,36,38,34,28,74,47,32,77,47,78,43,42,54,90,46,50,67,46,78,43,72,42,68,95,70,86,85,60,87,80,58,73,83,87,63,100,61,64,81,29,30,36,26,44,34,31,76,89,45,91,48,48,53,77,42,52,50,78,54,34,58,60,48,52,55,57,52,53,64,46,69,73,75,106

InterPro domains:
  IPR012867 Domain of unknown function DUF1648 [PF07853] (14-61)

Foldseek 3Di:
DVVVLVVLCVVLVVLLVVLVVCLVVLLVVFDQWFQPDADPQQHRPDIDGSVPCVVVVNVVLSVVLVVVSVCCVVPVVVFFDSVLSSLVNCLVSQLSSQLSVLSRCCSNVVDVGSVVSNVVSVVVSVVSVVVSLVVLVVVVVVVLVVCVPPPFWDFDDDDPVVVVVCVVPQDAFRTWGQDPQAIWTHTSGHTDGAGPLQFDDKAQDDPDPDDPQAPDPDPDSQQFIFGDTPVDRDGHGDGNVVRVVVVVVNVVVVVVD

Secondary structure (DSSP, 8-state):
-HHHHHHHHHHHHHHHHHHHHHHHHHGGGS-SEEEEEE-TTS-EEEEEEHHHHHHHHHHHHHHHHHHHHHHIIIIITTTS-HHHHHHHHHHHHHHHHHHHHHHHHTTTTS-S-HHHHHHHHHHHHHHHHHHHHHHHHHHHHHHHHHHHTSTTB------HHHHHHTTS---SEEEEEE-SSEEEEEESS-EEEEEGGGEEEEEEPP--SS-TTT----S--TT-EEEEETTB-------HHHHHHHHHHHHHHHTT-

Organism: NCBI:txid2844893

pLDDT: mean 71.72, std 15.64, range [35.28, 95.38]

Radius of gyration: 23.7 Å; Cα contacts (8 Å, |Δi|>4): 277; chains: 1; bounding box: 57×37×64 Å